Protein AF-0000000069446510 (afdb_homodimer)

Radius of gyration: 18.79 Å; Cα contacts (8 Å, |Δi|>4): 576; chains: 2; bounding box: 44×51×36 Å

Organism: Aspergillus niger (strain ATCC MYA-4892 / CBS 513.88 / FGSC A1513) (NCBI:txid425011)

Solvent-accessible surface area (backbone atoms only — not comparable to full-atom values): 13038 Å² total; per-residue (Å²): 113,53,71,59,35,61,66,56,51,50,49,52,55,51,48,42,52,54,23,56,49,66,65,35,53,72,62,36,54,68,43,42,30,72,74,15,34,41,28,36,52,29,58,81,51,43,69,31,64,21,52,66,46,42,47,51,54,52,49,52,54,50,71,44,40,69,43,52,41,73,47,74,76,45,78,33,49,10,43,90,73,27,26,36,36,37,35,27,42,38,41,31,31,33,68,87,63,53,73,45,81,42,42,34,35,40,38,36,36,34,45,69,74,60,23,35,38,36,38,41,38,38,58,50,41,38,44,67,79,121,116,54,71,58,35,62,66,56,49,49,50,52,53,51,47,42,52,53,23,56,49,65,64,35,53,71,63,37,55,68,42,41,31,74,74,16,36,44,28,34,52,29,59,82,51,44,69,32,65,22,52,65,47,42,48,52,54,52,49,52,53,50,71,44,39,69,45,54,41,74,46,74,75,43,77,31,50,9,42,91,73,26,27,38,36,37,35,27,41,37,40,33,31,33,70,87,63,53,75,46,80,43,41,34,35,39,38,38,37,34,46,66,74,62,24,35,38,35,37,39,36,39,58,51,36,41,40,68,79,120

Nearest PDB structures (foldseek):
  3er7-assembly1_A  TM=8.826E-01  e=9.415E-09  Exiguobacterium sibiricum 255-15
  3cnx-assembly1_A  TM=7.520E-01  e=4.051E-06  Streptomyces avermitilis
  3gwr-assembly1_A  TM=6.992E-01  e=9.055E-06  Thiobacillus denitrificans ATCC 25259
  2w2c-assembly1_B  TM=6.506E-01  e=1.076E-04  Homo sapiens
  7ury-assembly1_A  TM=6.334E-01  e=1.998E-04  Homo sapiens

pLDDT: mean 93.32, std 11.77, range [41.84, 98.88]

Structure (mmCIF, N/CA/C/O backbone):
data_AF-0000000069446510-model_v1
#
loop_
_entity.id
_entity.type
_entity.pdbx_description
1 polymer 'Contig An13c0060, genomic contig'
#
loop_
_atom_site.group_PDB
_atom_site.id
_atom_site.type_symbol
_atom_site.label_atom_id
_atom_site.label_alt_id
_atom_site.label_comp_id
_atom_site.label_asym_id
_atom_site.label_entity_id
_atom_site.label_seq_id
_atom_site.pdbx_PDB_ins_code
_atom_site.Cartn_x
_atom_site.Cartn_y
_atom_site.Cartn_z
_atom_site.occupancy
_atom_site.B_iso_or_equiv
_atom_site.auth_seq_id
_atom_site.auth_comp_id
_atom_site.auth_asym_id
_atom_site.auth_atom_id
_atom_site.pdbx_PDB_model_num
ATOM 1 N N . MET A 1 1 ? 22.703 18.438 0.058 1 45.62 1 MET A N 1
ATOM 2 C CA . MET A 1 1 ? 21.406 17.891 -0.354 1 45.62 1 MET A CA 1
ATOM 3 C C . MET A 1 1 ? 20.938 16.812 0.615 1 45.62 1 MET A C 1
ATOM 5 O O . MET A 1 1 ? 21.734 16.031 1.125 1 45.62 1 MET A O 1
ATOM 9 N N . ALA A 1 2 ? 19.938 17.188 1.342 1 56.03 2 ALA A N 1
ATOM 10 C CA . ALA A 1 2 ? 19.656 16.25 2.422 1 56.03 2 ALA A CA 1
ATOM 11 C C . ALA 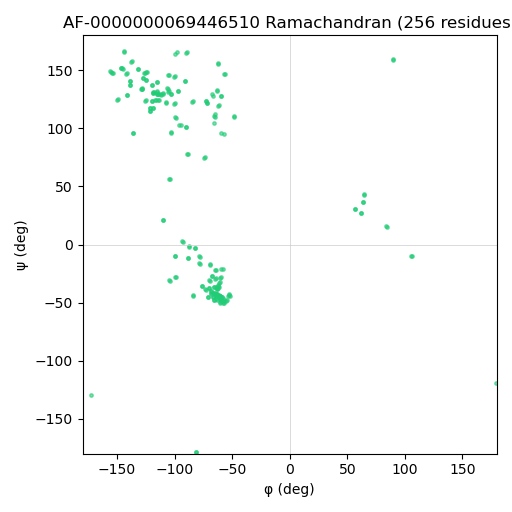A 1 2 ? 19.609 14.812 1.899 1 56.03 2 ALA A C 1
ATOM 13 O O . ALA A 1 2 ? 19.062 14.555 0.824 1 56.03 2 ALA A O 1
ATOM 14 N N . THR A 1 3 ? 20.516 14.055 2.225 1 77.5 3 THR A N 1
ATOM 15 C CA . THR A 1 3 ? 20.594 12.664 1.806 1 77.5 3 THR A CA 1
ATOM 16 C C . THR A 1 3 ? 19.438 11.859 2.396 1 77.5 3 THR A C 1
ATOM 18 O O . THR A 1 3 ? 19.203 11.906 3.605 1 77.5 3 THR A O 1
ATOM 21 N N . ASN A 1 4 ? 18.516 11.406 1.487 1 87.38 4 ASN A N 1
ATOM 22 C CA . ASN A 1 4 ? 17.453 10.5 1.921 1 87.38 4 ASN A CA 1
ATOM 23 C C . ASN A 1 4 ? 18.031 9.211 2.516 1 87.38 4 ASN A C 1
ATOM 25 O O . ASN A 1 4 ? 18.594 8.383 1.793 1 87.38 4 ASN A O 1
ATOM 29 N N . THR A 1 5 ? 18.109 9.258 3.83 1 93.5 5 THR A N 1
ATOM 30 C CA . THR A 1 5 ? 18.469 8.031 4.531 1 93.5 5 THR A CA 1
ATOM 31 C C . THR A 1 5 ? 17.234 7.344 5.09 1 93.5 5 THR A C 1
ATOM 33 O O . THR A 1 5 ? 16.156 7.934 5.117 1 93.5 5 THR A O 1
ATOM 36 N N . HIS A 1 6 ? 17.406 6.109 5.441 1 95.5 6 HIS A N 1
ATOM 37 C CA . HIS A 1 6 ? 16.312 5.383 6.07 1 95.5 6 HIS A CA 1
ATOM 38 C C . HIS A 1 6 ? 15.75 6.152 7.258 1 95.5 6 HIS A C 1
ATOM 40 O O . HIS A 1 6 ? 14.531 6.305 7.383 1 95.5 6 HIS A O 1
ATOM 46 N N . THR A 1 7 ? 16.656 6.691 8.094 1 95.25 7 THR A N 1
ATOM 47 C CA . THR A 1 7 ? 16.25 7.398 9.305 1 95.25 7 THR A CA 1
ATOM 48 C C . THR A 1 7 ? 15.508 8.688 8.945 1 95.25 7 THR A C 1
ATOM 50 O O . THR A 1 7 ? 14.438 8.961 9.484 1 95.25 7 THR A O 1
ATOM 53 N N . THR A 1 8 ? 16.047 9.438 7.984 1 96.75 8 THR A N 1
ATOM 54 C CA . THR A 1 8 ? 15.422 10.719 7.664 1 96.75 8 THR A CA 1
ATOM 55 C C . THR A 1 8 ? 14.078 10.508 6.973 1 96.75 8 THR A C 1
ATOM 57 O O . THR A 1 8 ? 13.133 11.266 7.191 1 96.75 8 THR A O 1
ATOM 60 N N . LEU A 1 9 ? 13.961 9.508 6.125 1 98.06 9 LEU A N 1
ATOM 61 C CA . LEU A 1 9 ? 12.688 9.195 5.477 1 98.06 9 LEU A CA 1
ATOM 62 C C . LEU A 1 9 ? 11.648 8.766 6.5 1 98.06 9 LEU A C 1
ATOM 64 O O . LEU A 1 9 ? 10.508 9.219 6.465 1 98.06 9 LEU A O 1
ATOM 68 N N . THR A 1 10 ? 12.055 7.926 7.445 1 97.94 10 THR A N 1
ATOM 69 C CA . THR A 1 10 ? 11.164 7.48 8.508 1 97.94 10 THR A CA 1
ATOM 70 C C . THR A 1 10 ? 10.68 8.664 9.344 1 97.94 10 THR A C 1
ATOM 72 O O . THR A 1 10 ? 9.492 8.781 9.641 1 97.94 10 THR A O 1
ATOM 75 N N . GLU A 1 11 ? 11.578 9.508 9.68 1 97.88 11 GLU A N 1
ATOM 76 C CA . GLU A 1 11 ? 11.234 10.672 10.484 1 97.88 11 GLU A CA 1
ATOM 77 C C . GLU A 1 11 ? 10.273 11.602 9.742 1 97.88 11 GLU A C 1
ATOM 79 O O . GLU A 1 11 ? 9.32 12.117 10.336 1 97.88 11 GLU A O 1
ATOM 84 N N . THR A 1 12 ? 10.539 11.836 8.492 1 98.44 12 THR A N 1
ATOM 85 C CA . THR A 1 12 ? 9.695 12.695 7.676 1 98.44 12 THR A CA 1
ATOM 86 C C . THR A 1 12 ? 8.266 12.156 7.629 1 98.44 12 THR A C 1
ATOM 88 O O . THR A 1 12 ? 7.309 12.898 7.879 1 98.44 12 THR A O 1
ATOM 91 N N . ILE A 1 13 ? 8.062 10.891 7.426 1 98.75 13 ILE A N 1
ATOM 92 C CA . ILE A 1 13 ? 6.734 10.305 7.262 1 98.75 13 ILE A CA 1
ATOM 93 C C . ILE A 1 13 ? 6.047 10.195 8.617 1 98.75 13 ILE A C 1
ATOM 95 O O . ILE A 1 13 ? 4.832 10.391 8.719 1 98.75 13 ILE A O 1
ATOM 99 N N . THR A 1 14 ? 6.855 9.906 9.664 1 98.62 14 THR A N 1
ATOM 100 C CA . THR A 1 14 ? 6.285 9.914 11.008 1 98.62 14 THR A CA 1
ATOM 101 C C . THR A 1 14 ? 5.758 11.305 11.352 1 98.62 14 THR A C 1
ATOM 103 O O . THR A 1 14 ? 4.641 11.445 11.859 1 98.62 14 THR A O 1
ATOM 106 N N . THR A 1 15 ? 6.551 12.32 11.055 1 98.75 15 THR A N 1
ATOM 107 C CA . THR A 1 15 ? 6.137 13.695 11.305 1 98.75 15 THR A CA 1
ATOM 108 C C . THR A 1 15 ? 4.898 14.055 10.492 1 98.75 15 THR A C 1
ATOM 110 O O . THR A 1 15 ? 4.02 14.773 10.961 1 98.75 15 THR A O 1
ATOM 113 N N . TYR A 1 16 ? 4.789 13.523 9.281 1 98.88 16 TYR A N 1
ATOM 114 C CA . TYR A 1 16 ? 3.625 13.742 8.43 1 98.88 16 TYR A CA 1
ATOM 115 C C . TYR A 1 16 ? 2.348 13.289 9.125 1 98.88 16 TYR A C 1
ATOM 117 O O . TYR A 1 16 ? 1.4 14.062 9.266 1 98.88 16 TYR A O 1
ATOM 125 N N . PHE A 1 17 ? 2.338 12.141 9.625 1 98.75 17 PHE A N 1
ATOM 126 C CA . PHE A 1 17 ? 1.144 11.602 10.266 1 98.75 17 PHE A CA 1
ATOM 127 C C . PHE A 1 17 ? 0.869 12.305 11.586 1 98.75 17 PHE A C 1
ATOM 129 O O . PHE A 1 17 ? -0.272 12.672 11.875 1 98.75 17 PHE A O 1
ATOM 136 N N . THR A 1 18 ? 1.916 12.5 12.422 1 98.56 18 THR A N 1
ATOM 137 C CA . THR A 1 18 ? 1.707 13.07 13.75 1 98.56 18 THR A CA 1
ATOM 138 C C . THR A 1 18 ? 1.232 14.516 13.656 1 98.56 18 THR A C 1
ATOM 140 O O . THR A 1 18 ? 0.444 14.977 14.484 1 98.56 18 THR A O 1
ATOM 143 N N . SER A 1 19 ? 1.747 15.25 12.688 1 98.69 19 SER A N 1
ATOM 144 C CA . SER A 1 19 ? 1.312 16.641 12.523 1 98.69 19 SER A CA 1
ATOM 145 C C . SER A 1 19 ? -0.141 16.703 12.062 1 98.69 19 SER A C 1
ATOM 147 O O . SER A 1 19 ? -0.901 17.562 12.523 1 98.69 19 SER A O 1
ATOM 149 N N . ILE A 1 20 ? -0.621 15.859 11.164 1 98.31 20 ILE A N 1
ATOM 150 C CA . ILE A 1 20 ? -2.018 15.805 10.75 1 98.31 20 ILE A CA 1
ATOM 151 C C . ILE A 1 20 ? -2.904 15.5 11.953 1 98.31 20 ILE A C 1
ATOM 153 O O . ILE A 1 20 ? -3.902 16.188 12.188 1 98.31 20 ILE A O 1
ATOM 157 N N . ASP A 1 21 ? -2.508 14.5 12.727 1 98.12 21 ASP A N 1
ATOM 158 C CA . ASP A 1 21 ? -3.283 14.078 13.883 1 98.12 21 ASP A CA 1
ATOM 159 C C . ASP A 1 21 ? -3.395 15.203 14.906 1 98.12 21 ASP A C 1
ATOM 161 O O . ASP A 1 21 ? -4.402 15.32 15.609 1 98.12 21 ASP A O 1
ATOM 165 N N . ALA A 1 22 ? -2.361 16.016 14.992 1 98 22 ALA A N 1
ATOM 166 C CA . ALA A 1 22 ? -2.322 17.125 15.938 1 98 22 ALA A CA 1
ATOM 167 C C . ALA A 1 22 ? -2.953 18.391 15.344 1 98 22 ALA A C 1
ATOM 169 O O . ALA A 1 22 ? -2.955 19.438 15.969 1 98 22 ALA A O 1
ATOM 170 N N . SER A 1 23 ? -3.393 18.328 14.156 1 97.38 23 SER A N 1
ATOM 171 C CA . SER A 1 23 ? -3.959 19.453 13.422 1 97.38 23 SER A CA 1
ATOM 172 C C . SER A 1 23 ? -2.936 20.562 13.242 1 97.38 23 SER A C 1
ATOM 174 O O . SER A 1 23 ? -3.289 21.75 13.25 1 97.38 23 SER A O 1
ATOM 176 N N . ASP A 1 24 ? -1.693 20.156 13.227 1 98.31 24 ASP A N 1
ATOM 177 C CA . ASP A 1 24 ? -0.596 21.078 12.945 1 98.31 24 ASP A CA 1
ATOM 178 C C . ASP A 1 24 ? -0.312 21.156 11.445 1 98.31 24 ASP A C 1
ATOM 180 O O . ASP A 1 24 ? 0.729 20.688 10.984 1 98.31 24 ASP A O 1
ATOM 184 N N . LEU A 1 25 ? -1.114 21.875 10.727 1 98.38 25 LEU A N 1
ATOM 185 C CA . LEU A 1 25 ? -1.067 21.875 9.273 1 98.38 25 LEU A CA 1
ATOM 186 C C . LEU A 1 25 ? 0.157 22.641 8.773 1 98.38 25 LEU A C 1
ATOM 188 O O . LEU A 1 25 ? 0.753 22.266 7.758 1 98.38 25 LEU A O 1
ATOM 192 N N . PRO A 1 26 ? 0.538 23.734 9.398 1 98.5 26 PRO A N 1
ATOM 193 C CA . PRO A 1 26 ? 1.769 24.375 8.93 1 98.5 26 PRO A CA 1
ATOM 194 C C . PRO A 1 26 ? 2.949 23.422 8.867 1 98.5 26 PRO A C 1
ATOM 196 O O . PRO A 1 26 ? 3.688 23.406 7.883 1 98.5 26 PRO A O 1
ATOM 199 N N . THR A 1 27 ? 3.107 22.594 9.867 1 98.69 27 THR A N 1
ATOM 200 C CA . THR A 1 27 ? 4.176 21.594 9.859 1 98.69 27 THR A CA 1
ATOM 201 C C . THR A 1 27 ? 3.969 20.594 8.727 1 98.69 27 THR A C 1
ATOM 203 O O . THR A 1 27 ? 4.906 20.281 7.988 1 98.69 27 THR A O 1
ATOM 206 N N . THR A 1 28 ? 2.727 20.078 8.594 1 98.81 28 THR A N 1
ATOM 207 C CA . THR A 1 28 ? 2.438 19.125 7.543 1 98.81 28 THR A CA 1
ATOM 208 C C . THR A 1 28 ? 2.809 19.688 6.176 1 98.81 28 THR A C 1
ATOM 210 O O . THR A 1 28 ? 3.518 19.031 5.402 1 98.81 28 THR A O 1
ATOM 213 N N . ILE A 1 29 ? 2.387 20.891 5.918 1 98.75 29 ILE A N 1
ATOM 214 C CA . ILE A 1 29 ? 2.553 21.5 4.602 1 98.75 29 ILE A CA 1
ATOM 215 C C . ILE A 1 29 ? 4.027 21.797 4.359 1 98.75 29 ILE A C 1
ATOM 217 O O . ILE A 1 29 ? 4.512 21.703 3.227 1 98.75 29 ILE A O 1
ATOM 221 N N . SER A 1 30 ? 4.766 22.094 5.359 1 98.5 30 SER A N 1
ATOM 222 C CA . SER A 1 30 ? 6.191 22.375 5.227 1 98.5 30 SER A CA 1
ATOM 223 C C . SER A 1 30 ? 6.965 21.156 4.75 1 98.5 30 SER A C 1
ATOM 225 O O . SER A 1 30 ? 8.078 21.281 4.242 1 98.5 30 SER A O 1
ATOM 227 N N . LEU A 1 31 ? 6.453 19.969 4.918 1 98.75 31 LEU A N 1
ATOM 228 C CA . LEU A 1 31 ? 7.105 18.734 4.488 1 98.75 31 LEU A CA 1
ATOM 229 C C . LEU A 1 31 ? 6.938 18.516 2.986 1 98.75 31 LEU A C 1
ATOM 231 O O . LEU A 1 31 ? 7.621 17.688 2.391 1 98.75 31 LEU A O 1
ATOM 235 N N . LEU A 1 32 ? 5.992 19.25 2.354 1 98.81 32 LEU A N 1
ATOM 236 C CA . LEU A 1 32 ? 5.613 19 0.966 1 98.81 32 LEU A CA 1
ATOM 237 C C . LEU A 1 32 ? 6.453 19.844 0.013 1 98.81 32 LEU A C 1
ATOM 239 O O . LEU A 1 32 ? 6.746 21 0.303 1 98.81 32 LEU A O 1
ATOM 243 N N . ALA A 1 33 ? 6.836 19.266 -1.099 1 98.5 33 ALA A N 1
ATOM 244 C CA . ALA A 1 33 ? 7.363 20.062 -2.207 1 98.5 33 ALA A CA 1
ATOM 245 C C . ALA A 1 33 ? 6.312 21.031 -2.74 1 98.5 33 ALA A C 1
ATOM 247 O O . ALA A 1 33 ? 5.113 20.781 -2.623 1 98.5 33 ALA A O 1
ATOM 248 N N . PRO A 1 34 ? 6.73 22.094 -3.367 1 97.31 34 PRO A N 1
ATOM 249 C CA . PRO A 1 34 ? 5.777 23.094 -3.859 1 97.31 34 PRO A CA 1
ATOM 250 C C . PRO A 1 34 ? 4.789 22.516 -4.871 1 97.31 34 PRO A C 1
ATOM 252 O O . PRO A 1 34 ? 3.639 22.953 -4.934 1 97.31 34 PRO A O 1
ATOM 255 N N . THR A 1 35 ? 5.191 21.5 -5.594 1 97.25 35 THR A N 1
ATOM 256 C CA . THR A 1 35 ? 4.355 20.938 -6.645 1 97.25 35 THR A CA 1
ATOM 257 C C . THR A 1 35 ? 3.838 19.547 -6.25 1 97.25 35 THR A C 1
ATOM 259 O O . THR A 1 35 ? 3.518 18.734 -7.113 1 97.25 35 THR A O 1
ATOM 262 N N . ALA A 1 36 ? 3.842 19.297 -4.973 1 98.75 36 ALA A N 1
ATOM 263 C CA . ALA A 1 36 ? 3.438 17.984 -4.48 1 98.75 36 ALA A CA 1
ATOM 264 C C . ALA A 1 36 ? 2.031 17.625 -4.957 1 98.75 36 ALA A C 1
ATOM 266 O O . ALA A 1 36 ? 1.193 18.516 -5.152 1 98.75 36 ALA A O 1
ATOM 267 N N . THR A 1 37 ? 1.79 16.359 -5.199 1 98.81 37 THR A N 1
ATOM 268 C CA . T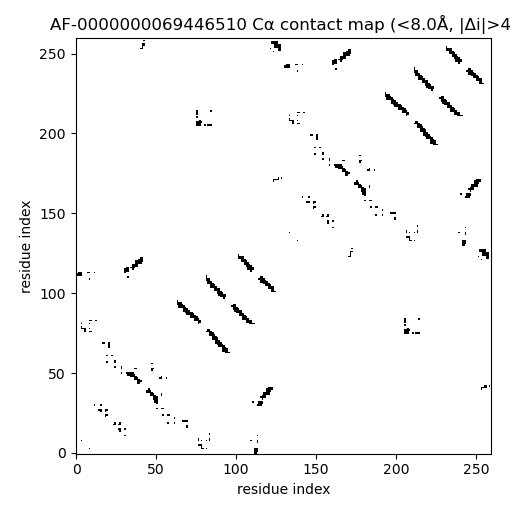HR A 1 37 ? 0.463 15.836 -5.512 1 98.81 37 THR A CA 1
ATOM 269 C C . THR A 1 37 ? -0.015 14.883 -4.418 1 98.81 37 THR A C 1
ATOM 271 O O . THR A 1 37 ? 0.779 14.117 -3.859 1 98.81 37 THR A O 1
ATOM 274 N N . PHE A 1 38 ? -1.277 14.977 -4.09 1 98.56 38 PHE A N 1
ATOM 275 C CA . PHE A 1 38 ? -1.998 14.117 -3.158 1 98.56 38 PHE A CA 1
ATOM 276 C C . PHE A 1 38 ? -3.182 13.453 -3.846 1 98.56 38 PHE A C 1
ATOM 278 O O . PHE A 1 38 ? -4.129 14.125 -4.258 1 98.56 38 PHE A O 1
ATOM 285 N N . THR A 1 39 ? -3.111 12.133 -3.959 1 96.19 39 THR A N 1
ATOM 286 C CA . THR A 1 39 ? -4.137 11.383 -4.68 1 96.19 39 THR A CA 1
ATOM 287 C C . THR A 1 39 ? -4.824 10.383 -3.762 1 96.19 39 THR A C 1
ATOM 289 O O . THR A 1 39 ? -4.156 9.594 -3.084 1 96.19 39 THR A O 1
ATOM 292 N N . ILE A 1 40 ? -6.117 10.469 -3.643 1 93.31 40 ILE A N 1
ATOM 293 C CA . ILE A 1 40 ? -6.906 9.414 -3.02 1 93.31 40 ILE A CA 1
ATOM 294 C C . ILE A 1 40 ? -7.34 8.406 -4.078 1 93.31 40 ILE A C 1
ATOM 296 O O . ILE A 1 40 ? -8.328 8.617 -4.781 1 93.31 40 ILE A O 1
ATOM 300 N N . VAL A 1 41 ? -6.684 7.32 -4.141 1 89.44 41 VAL A N 1
ATOM 301 C CA . VAL A 1 41 ? -6.824 6.352 -5.219 1 89.44 41 VAL A CA 1
ATOM 302 C C . VAL A 1 41 ? -8.203 5.699 -5.148 1 89.44 41 VAL A C 1
ATOM 304 O O . VAL A 1 41 ? -8.891 5.582 -6.168 1 89.44 41 VAL A O 1
ATOM 307 N N . THR A 1 42 ? -8.656 5.363 -3.965 1 85.31 42 THR A N 1
ATOM 308 C CA . THR A 1 42 ? -9.898 4.621 -3.77 1 85.31 42 THR A CA 1
ATOM 309 C C . THR A 1 42 ? -11.109 5.543 -3.906 1 85.31 42 THR A C 1
ATOM 311 O O . THR A 1 42 ? -12.25 5.082 -3.934 1 85.31 42 THR A O 1
ATOM 314 N N . ALA A 1 43 ? -10.922 6.805 -3.965 1 84.38 43 ALA A N 1
ATOM 315 C CA . ALA A 1 43 ? -11.977 7.766 -4.266 1 84.38 43 ALA A CA 1
ATOM 316 C C . ALA A 1 43 ? -11.852 8.289 -5.691 1 84.38 43 ALA A C 1
ATOM 318 O O . ALA A 1 43 ? -11.781 9.5 -5.914 1 84.38 43 ALA A O 1
ATOM 319 N N . ALA A 1 44 ? -11.859 7.344 -6.609 1 83.06 44 ALA A N 1
ATOM 320 C CA . ALA A 1 44 ? -11.844 7.621 -8.039 1 83.06 44 ALA A CA 1
ATOM 321 C C . ALA A 1 44 ? -10.633 8.469 -8.422 1 83.06 44 ALA A C 1
ATOM 323 O O . ALA A 1 44 ? -10.734 9.367 -9.266 1 83.06 44 ALA A O 1
ATOM 324 N N . ASN A 1 45 ? -9.578 8.336 -7.746 1 89.5 45 ASN A N 1
ATOM 325 C CA . ASN A 1 45 ? -8.32 9.016 -8.055 1 89.5 45 ASN A CA 1
ATOM 326 C C . ASN A 1 45 ? -8.461 10.531 -7.941 1 89.5 45 ASN A C 1
ATOM 328 O O . ASN A 1 45 ? -7.898 11.273 -8.75 1 89.5 45 ASN A O 1
ATOM 332 N N . THR A 1 46 ? -9.203 10.938 -7.016 1 93.25 46 THR A N 1
ATOM 333 C CA . THR A 1 46 ? -9.258 12.367 -6.746 1 93.25 46 THR A CA 1
ATOM 334 C C . THR A 1 46 ? -7.879 12.906 -6.375 1 93.25 46 THR A C 1
ATOM 336 O O . THR A 1 46 ? -7.215 12.359 -5.492 1 93.25 46 THR A O 1
ATOM 339 N N . THR A 1 47 ? -7.465 13.984 -7.082 1 97.44 47 THR A N 1
ATOM 340 C CA . THR A 1 47 ? -6.094 14.461 -6.918 1 97.44 47 THR A CA 1
ATOM 341 C C . THR A 1 47 ? -6.078 15.961 -6.617 1 97.44 47 THR A C 1
ATOM 343 O O . THR A 1 47 ? -6.816 16.734 -7.23 1 97.44 47 THR A O 1
ATOM 346 N N . PHE A 1 48 ? -5.277 16.297 -5.621 1 98.44 48 PHE A N 1
ATOM 347 C CA . PHE A 1 48 ? -4.973 17.672 -5.258 1 98.44 48 PHE A CA 1
ATOM 348 C C . PHE A 1 48 ? -3.529 18.016 -5.605 1 98.44 48 PHE A C 1
ATOM 350 O O . PHE A 1 48 ? -2.605 17.297 -5.238 1 98.44 48 PHE A O 1
ATOM 357 N N . THR A 1 49 ? -3.352 19.141 -6.305 1 98.56 49 THR A N 1
ATOM 358 C CA . THR A 1 49 ? -2.016 19.5 -6.77 1 98.56 49 THR A CA 1
ATOM 359 C C . THR A 1 49 ? -1.565 20.828 -6.164 1 98.56 49 THR A C 1
ATOM 361 O O . THR A 1 49 ? -2.275 21.828 -6.254 1 98.56 49 THR A O 1
ATOM 364 N N . GLY A 1 50 ? -0.383 20.75 -5.641 1 98.56 50 GLY A N 1
ATOM 365 C CA . GLY A 1 50 ? 0.197 21.938 -5.035 1 98.56 50 GLY A CA 1
ATOM 366 C C . GLY A 1 50 ? -0.136 22.078 -3.562 1 98.56 50 GLY A C 1
ATOM 367 O O . GLY A 1 50 ? -1.138 21.531 -3.092 1 98.56 50 GLY A O 1
ATOM 368 N N . ARG A 1 51 ? 0.703 22.875 -2.854 1 98.62 51 ARG A N 1
ATOM 369 C CA . ARG A 1 51 ? 0.582 23.016 -1.407 1 98.62 51 ARG A CA 1
ATOM 370 C C . ARG A 1 51 ? -0.757 23.641 -1.032 1 98.62 51 ARG A C 1
ATOM 372 O O . ARG A 1 51 ? -1.39 23.234 -0.058 1 98.62 51 ARG A O 1
ATOM 379 N N . ASP A 1 52 ? -1.232 24.578 -1.781 1 98.44 52 ASP A N 1
ATOM 380 C CA . ASP A 1 52 ? -2.471 25.266 -1.438 1 98.44 52 ASP A CA 1
ATOM 381 C C . ASP A 1 52 ? -3.666 24.328 -1.499 1 98.44 52 ASP A C 1
ATOM 383 O O . ASP A 1 52 ? -4.488 24.297 -0.581 1 98.44 52 ASP A O 1
ATOM 387 N N . ALA A 1 53 ? -3.744 23.578 -2.586 1 98.62 53 ALA A N 1
ATOM 388 C CA . ALA A 1 53 ? -4.855 22.641 -2.746 1 98.62 53 ALA A CA 1
ATOM 389 C C . ALA A 1 53 ? -4.816 21.562 -1.672 1 98.62 53 ALA A C 1
ATOM 391 O O . ALA A 1 53 ? -5.852 21.203 -1.105 1 98.62 53 ALA A O 1
ATOM 392 N N . ILE A 1 54 ? -3.646 21.062 -1.413 1 98.75 54 ILE A N 1
ATOM 393 C CA . ILE A 1 54 ? -3.496 20.031 -0.403 1 98.75 54 ILE A CA 1
ATOM 394 C C . ILE A 1 54 ? -3.828 20.594 0.976 1 98.75 54 ILE A C 1
ATOM 396 O O . ILE A 1 54 ? -4.516 19.953 1.77 1 98.75 54 ILE A O 1
ATOM 400 N N . HIS A 1 55 ? -3.363 21.797 1.231 1 98.56 55 HIS A N 1
ATOM 401 C CA . HIS A 1 55 ? -3.695 22.453 2.488 1 98.56 55 HIS A CA 1
ATOM 402 C C . HIS A 1 55 ? -5.207 22.578 2.666 1 98.56 55 HIS A C 1
ATOM 404 O O . HIS A 1 55 ? -5.738 22.25 3.732 1 98.56 55 HIS A O 1
ATOM 410 N N . SER A 1 56 ? -5.883 23.016 1.659 1 98.56 56 SER A N 1
ATOM 411 C CA . SER A 1 56 ? -7.328 23.203 1.748 1 98.56 56 SER A CA 1
ATOM 412 C C . SER A 1 56 ? -8.039 21.875 2.055 1 98.56 56 SER A C 1
ATOM 414 O O . SER A 1 56 ? -8.922 21.828 2.906 1 98.56 56 SER A O 1
ATOM 416 N N . MET A 1 57 ? -7.68 20.906 1.366 1 98.06 57 MET A N 1
ATOM 417 C CA . MET A 1 57 ? -8.281 19.594 1.584 1 98.06 57 MET A CA 1
ATOM 418 C C . MET A 1 57 ? -8.023 19.109 3.008 1 98.06 57 MET A C 1
ATOM 420 O O . MET A 1 57 ? -8.945 18.672 3.693 1 98.06 57 MET A O 1
ATOM 424 N N . LEU A 1 58 ? -6.777 19.156 3.459 1 98.19 58 LEU A N 1
ATOM 425 C CA . LEU A 1 58 ? -6.434 18.703 4.801 1 98.19 58 LEU A CA 1
ATOM 426 C C . LEU A 1 58 ? -7.121 19.562 5.859 1 98.19 58 LEU A C 1
ATOM 428 O O . LEU A 1 58 ? -7.512 19.062 6.914 1 98.19 58 LEU A O 1
ATOM 432 N N . ALA A 1 59 ? -7.223 20.875 5.602 1 98.12 59 ALA A N 1
ATOM 433 C CA . ALA A 1 59 ? -7.922 21.766 6.512 1 98.12 59 ALA A CA 1
ATOM 434 C C . ALA A 1 59 ? -9.383 21.359 6.668 1 98.12 59 ALA A C 1
ATOM 436 O O . ALA A 1 59 ? -9.922 21.375 7.777 1 98.12 59 ALA A O 1
ATOM 437 N N . ASP A 1 60 ? -10.008 21.047 5.562 1 97.12 60 ASP A N 1
ATOM 438 C CA . ASP A 1 60 ? -11.383 20.562 5.613 1 97.12 60 ASP A CA 1
ATOM 439 C C . ASP A 1 60 ? -11.484 19.266 6.43 1 97.12 60 ASP A C 1
ATOM 441 O O . ASP A 1 60 ? -12.406 19.109 7.23 1 97.12 60 ASP A O 1
ATOM 445 N N . PHE A 1 61 ? -10.578 18.375 6.211 1 96.12 61 PHE A N 1
ATOM 446 C CA . PHE A 1 61 ? -10.523 17.109 6.93 1 96.12 61 PHE A CA 1
ATOM 447 C C . PHE A 1 61 ? -10.406 17.344 8.43 1 96.12 61 PHE A C 1
ATOM 449 O O . PHE A 1 61 ? -11.164 16.766 9.219 1 96.12 61 PHE A O 1
ATOM 456 N N . VAL A 1 62 ? -9.5 18.203 8.82 1 96.44 62 VAL A N 1
ATOM 457 C CA . VAL A 1 62 ? -9.273 18.547 10.219 1 96.44 62 VAL A CA 1
ATOM 458 C C . VAL A 1 62 ? -10.508 19.234 10.789 1 96.44 62 VAL A C 1
ATOM 460 O O . VAL A 1 62 ? -10.945 18.922 11.898 1 96.44 62 VAL A O 1
ATOM 463 N N . ALA A 1 63 ? -11.078 20.109 10.047 1 96.56 63 ALA A N 1
ATOM 464 C CA . ALA A 1 63 ? -12.227 20.875 10.5 1 96.56 63 ALA A CA 1
ATOM 465 C C . ALA A 1 63 ? -13.43 19.984 10.766 1 96.56 63 ALA A C 1
ATOM 467 O O . ALA A 1 63 ? -14.242 20.266 11.648 1 96.56 63 ALA A O 1
ATOM 468 N N . ARG A 1 64 ? -13.5 18.922 10.078 1 96.56 64 ARG A N 1
ATOM 469 C CA . ARG A 1 64 ? -14.625 18.016 10.219 1 96.56 64 ARG A CA 1
ATOM 470 C C . ARG A 1 64 ? -14.367 16.984 11.312 1 96.56 64 ARG A C 1
ATOM 472 O O . ARG A 1 64 ? -15.273 16.266 11.727 1 96.56 64 ARG A O 1
ATOM 479 N N . SER A 1 65 ? -13.164 16.938 11.727 1 96.88 65 SER A N 1
ATOM 480 C CA . SER A 1 65 ? -12.758 15.867 12.641 1 96.88 65 SER A CA 1
ATOM 481 C C . SER A 1 65 ? -12.789 16.344 14.086 1 96.88 65 SER A C 1
ATOM 483 O O . SER A 1 65 ? -12.344 17.453 14.391 1 96.88 65 SER A O 1
ATOM 485 N N . ASN A 1 66 ? -13.383 15.578 14.945 1 97.19 66 ASN A N 1
ATOM 486 C CA . ASN A 1 66 ? -13.305 15.797 16.391 1 97.19 66 ASN A CA 1
ATOM 487 C C . ASN A 1 66 ? -12.039 15.18 16.984 1 97.19 66 ASN A C 1
ATOM 489 O O . ASN A 1 66 ? -11.375 15.797 17.812 1 97.19 66 ASN A O 1
ATOM 493 N N . SER A 1 67 ? -11.75 13.992 16.578 1 97.31 67 SER A N 1
ATOM 494 C CA . SER A 1 67 ? -10.523 13.305 16.953 1 97.31 67 SER A CA 1
ATOM 495 C C . SER A 1 67 ? -10.023 12.414 15.828 1 97.31 67 SER A C 1
ATOM 497 O O . SER A 1 67 ? -10.812 11.945 15 1 97.31 67 SER A O 1
ATOM 499 N N . MET A 1 68 ? -8.742 12.211 15.789 1 97.38 68 MET A N 1
ATOM 500 C CA . MET A 1 68 ? -8.141 11.328 14.789 1 97.38 68 MET A CA 1
ATOM 501 C C . MET A 1 68 ? -6.801 10.789 15.281 1 97.38 68 MET A C 1
ATOM 503 O O . MET A 1 68 ? -6.102 11.453 16.047 1 97.38 68 MET A O 1
ATOM 507 N N . GLU A 1 69 ? -6.539 9.602 14.82 1 97.81 69 GLU A N 1
ATOM 508 C CA . GLU A 1 69 ? -5.262 8.945 15.078 1 97.81 69 GLU A CA 1
ATOM 509 C C . GLU A 1 69 ? -4.887 8.008 13.93 1 97.81 69 GLU A C 1
ATOM 511 O O . GLU A 1 69 ? -5.695 7.18 13.508 1 97.81 69 GLU A O 1
ATOM 516 N N . HIS A 1 70 ? -3.768 8.219 13.406 1 97.88 70 HIS A N 1
ATOM 517 C CA . HIS A 1 70 ? -3.146 7.266 12.492 1 97.88 70 HIS A CA 1
ATOM 518 C C . HIS A 1 70 ? -2.107 6.41 13.211 1 97.88 70 HIS A C 1
ATOM 520 O O . HIS A 1 70 ? -1.037 6.902 13.578 1 97.88 70 HIS A O 1
ATOM 526 N N . ARG A 1 71 ? -2.391 5.215 13.406 1 97.62 71 ARG A N 1
ATOM 527 C CA . ARG A 1 71 ? -1.442 4.262 13.977 1 97.62 71 ARG A CA 1
ATOM 528 C C . ARG A 1 71 ? -0.706 3.498 12.883 1 97.62 71 ARG A C 1
ATOM 530 O O . ARG A 1 71 ? -1.258 2.568 12.289 1 97.62 71 ARG A O 1
ATOM 537 N N . VAL A 1 72 ? 0.52 3.881 12.633 1 98 72 VAL A N 1
ATOM 538 C CA . VAL A 1 72 ? 1.303 3.23 11.586 1 98 72 VAL A CA 1
ATOM 539 C C . VAL A 1 72 ? 1.712 1.832 12.039 1 98 72 VAL A C 1
ATOM 541 O O . VAL A 1 72 ? 2.379 1.677 13.07 1 98 72 VAL A O 1
ATOM 544 N N . LEU A 1 73 ? 1.335 0.877 11.305 1 96.31 73 LEU A N 1
ATOM 545 C CA . LEU A 1 73 ? 1.536 -0.523 11.664 1 96.31 73 LEU A CA 1
ATOM 546 C C . LEU A 1 73 ? 2.752 -1.099 10.945 1 96.31 73 LEU A C 1
ATOM 548 O O . LEU A 1 73 ? 3.346 -2.076 11.414 1 96.31 73 LEU A O 1
ATOM 552 N N . SER A 1 74 ? 3.043 -0.592 9.852 1 96.81 74 SER A N 1
ATOM 553 C CA . SER A 1 74 ? 4.172 -1.036 9.039 1 96.81 74 SER A CA 1
ATOM 554 C C . SER A 1 74 ? 4.684 0.085 8.148 1 96.81 74 SER A C 1
ATOM 556 O O . SER A 1 74 ? 3.916 0.95 7.723 1 96.81 74 SER A O 1
ATOM 558 N N . MET A 1 75 ? 5.973 0.045 7.922 1 98.5 75 MET A N 1
ATOM 559 C CA . MET A 1 75 ? 6.617 1.016 7.043 1 98.5 75 MET A CA 1
ATOM 560 C C . MET A 1 75 ? 7.699 0.351 6.195 1 98.5 75 MET A C 1
ATOM 562 O O . MET A 1 75 ? 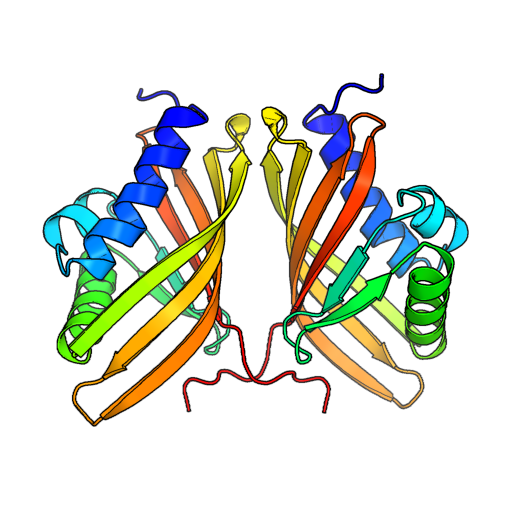8.523 -0.4 6.715 1 98.5 75 MET A O 1
ATOM 566 N N . VAL A 1 76 ? 7.621 0.568 4.895 1 98.75 76 VAL A N 1
ATOM 567 C CA . VAL A 1 76 ? 8.625 0.142 3.922 1 98.75 76 VAL A CA 1
ATOM 568 C C . VAL A 1 76 ? 9.398 1.355 3.416 1 98.75 76 VAL A C 1
ATOM 570 O O . VAL A 1 76 ? 8.812 2.287 2.859 1 98.75 76 VAL A O 1
ATOM 573 N N . VAL A 1 77 ? 10.727 1.322 3.598 1 98.62 77 VAL A N 1
ATOM 574 C CA . VAL A 1 77 ? 11.531 2.502 3.287 1 98.62 77 VAL A CA 1
ATOM 575 C C . VAL A 1 77 ? 12.57 2.152 2.232 1 98.62 77 VAL A C 1
ATOM 577 O O . VAL A 1 77 ? 13.453 1.321 2.471 1 98.62 77 VAL A O 1
ATOM 580 N N . ASP A 1 78 ? 12.492 2.787 1.079 1 98.12 78 ASP A N 1
ATOM 581 C CA . ASP A 1 78 ? 13.438 2.641 -0.026 1 98.12 78 ASP A CA 1
ATOM 582 C C . ASP A 1 78 ? 14.391 3.834 -0.098 1 98.12 78 ASP A C 1
ATOM 584 O O . ASP A 1 78 ? 14.078 4.844 -0.729 1 98.12 78 ASP A O 1
ATOM 588 N N . GLU A 1 79 ? 15.523 3.703 0.463 1 95.5 79 GLU A N 1
ATOM 589 C CA . GLU A 1 79 ? 16.484 4.797 0.504 1 95.5 79 GLU A CA 1
ATOM 590 C C . GLU A 1 79 ? 16.938 5.191 -0.9 1 95.5 79 GLU A C 1
ATOM 592 O O . GLU A 1 79 ? 17.062 6.379 -1.207 1 95.5 79 GLU A O 1
ATOM 597 N N . LYS A 1 80 ? 17.172 4.168 -1.632 1 93.5 80 LYS A N 1
ATOM 598 C CA . LYS A 1 80 ? 17.734 4.395 -2.961 1 93.5 80 LYS A CA 1
ATOM 599 C C . LYS A 1 80 ? 16.781 5.211 -3.83 1 93.5 80 LYS A C 1
ATOM 601 O O . LYS A 1 80 ? 17.219 6.109 -4.555 1 93.5 80 LYS A O 1
ATOM 606 N N . ALA A 1 81 ? 15.539 4.957 -3.678 1 95.88 81 ALA A N 1
ATOM 607 C CA . ALA A 1 81 ? 14.57 5.582 -4.57 1 95.88 81 ALA A CA 1
ATOM 608 C C . ALA A 1 81 ? 13.914 6.789 -3.912 1 95.88 81 ALA A C 1
ATOM 610 O O . ALA A 1 81 ? 13.203 7.555 -4.566 1 95.88 81 ALA A O 1
ATOM 611 N N . GLY A 1 82 ? 14.117 6.996 -2.65 1 97.19 82 GLY A N 1
ATOM 612 C CA . GLY A 1 82 ? 13.398 8.031 -1.924 1 97.19 82 GLY A CA 1
ATOM 613 C C . GLY A 1 82 ? 11.898 7.785 -1.852 1 97.19 82 GLY A C 1
ATOM 614 O O . GLY A 1 82 ? 11.102 8.68 -2.143 1 97.19 82 GLY A O 1
ATOM 615 N N . LYS A 1 83 ? 11.562 6.586 -1.594 1 98.56 83 LYS A N 1
ATOM 616 C CA . LYS A 1 83 ? 10.156 6.191 -1.523 1 98.56 83 LYS A CA 1
ATOM 617 C C . LYS A 1 83 ? 9.836 5.531 -0.187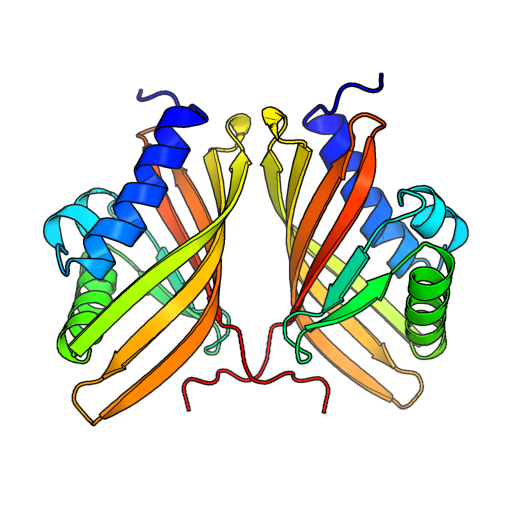 1 98.56 83 LYS A C 1
ATOM 619 O O . LYS A 1 83 ? 10.703 4.891 0.417 1 98.56 83 LYS A O 1
ATOM 624 N N . VAL A 1 84 ? 8.625 5.688 0.295 1 98.88 84 VAL A N 1
ATOM 625 C CA . VAL A 1 84 ? 8.133 5.055 1.517 1 98.88 84 VAL A CA 1
ATOM 626 C C . VAL A 1 84 ? 6.703 4.555 1.302 1 98.88 84 VAL A C 1
ATOM 628 O O . VAL A 1 84 ? 5.914 5.191 0.604 1 98.88 84 VAL A O 1
ATOM 631 N N . ALA A 1 85 ? 6.363 3.473 1.787 1 98.88 85 ALA A N 1
ATOM 632 C CA . ALA A 1 85 ? 4.996 2.965 1.867 1 98.88 85 ALA A CA 1
ATOM 633 C C . ALA A 1 85 ? 4.629 2.609 3.305 1 98.88 85 ALA A C 1
ATOM 635 O O . ALA A 1 85 ? 5.445 2.057 4.043 1 98.88 85 ALA A O 1
ATOM 636 N N . THR A 1 86 ? 3.381 2.896 3.691 1 98.69 86 THR A N 1
ATOM 637 C CA . THR A 1 86 ? 2.945 2.619 5.055 1 98.69 86 THR A CA 1
ATOM 638 C C . THR A 1 86 ? 1.601 1.899 5.059 1 98.69 86 THR A C 1
ATOM 640 O O . THR A 1 86 ? 0.823 2.021 4.109 1 98.69 86 THR A O 1
ATOM 643 N N . GLN A 1 87 ? 1.358 1.127 6.031 1 96.94 87 GLN A N 1
ATOM 644 C CA . GLN A 1 87 ? 0.052 0.636 6.453 1 96.94 87 GLN A CA 1
ATOM 645 C C . GLN A 1 87 ? -0.32 1.181 7.832 1 96.94 87 GLN A C 1
ATOM 647 O O . GLN A 1 87 ? 0.499 1.165 8.75 1 96.94 87 GLN A O 1
ATOM 652 N N . GLN A 1 88 ? -1.501 1.726 7.906 1 96.75 88 GLN A N 1
ATOM 653 C CA . GLN A 1 88 ? -1.889 2.279 9.203 1 96.75 88 GLN A CA 1
ATOM 654 C C . GLN A 1 88 ? -3.365 2.021 9.492 1 96.75 88 GLN A C 1
ATOM 656 O O . GLN A 1 88 ? -4.156 1.806 8.57 1 96.75 88 GLN A O 1
ATOM 661 N N . ARG A 1 89 ? -3.68 1.854 10.75 1 93.69 89 ARG A N 1
ATOM 662 C CA . ARG A 1 89 ? -5.051 1.952 11.242 1 93.69 89 ARG A CA 1
ATOM 663 C C . ARG A 1 89 ? -5.43 3.4 11.531 1 93.69 89 ARG A C 1
ATOM 665 O O . ARG A 1 89 ? -4.688 4.117 12.203 1 93.69 89 ARG A O 1
ATOM 672 N N . TYR A 1 90 ? -6.477 3.887 10.906 1 95.19 90 TYR A N 1
ATOM 673 C CA . TYR A 1 90 ? -7.031 5.211 11.164 1 95.19 90 TYR A CA 1
ATOM 674 C C . TYR A 1 90 ? -8.242 5.125 12.086 1 95.19 90 TYR A C 1
ATOM 676 O O . TYR A 1 90 ? -9.195 4.398 11.797 1 95.19 90 TYR A O 1
ATOM 684 N N . ILE A 1 91 ? -8.172 5.789 13.195 1 95.44 91 ILE A N 1
ATOM 685 C CA . ILE A 1 91 ? -9.289 5.902 14.125 1 95.44 91 ILE A CA 1
ATOM 686 C C . ILE A 1 91 ? -9.68 7.371 14.281 1 95.44 91 ILE A C 1
ATOM 688 O O . ILE A 1 91 ? -8.852 8.203 14.672 1 95.44 91 ILE A O 1
ATOM 692 N N . GLY A 1 92 ? -10.883 7.676 13.898 1 95.81 92 GLY A N 1
ATOM 693 C CA . GLY A 1 92 ? -11.328 9.055 13.969 1 95.81 92 GLY A CA 1
ATOM 694 C C . GLY A 1 92 ? -12.797 9.195 14.305 1 95.81 92 GLY A C 1
ATOM 695 O O . GLY A 1 92 ? -13.586 8.273 14.07 1 95.81 92 GLY A O 1
ATOM 696 N N . LYS A 1 93 ? -13.148 10.297 14.922 1 96.5 93 LYS A N 1
ATOM 697 C CA . LYS A 1 93 ? -14.523 10.734 15.141 1 96.5 93 LYS A CA 1
ATOM 698 C C . LYS A 1 93 ? -14.789 12.07 14.461 1 96.5 93 LYS A C 1
ATOM 700 O O . LYS A 1 93 ? -14.008 13.016 14.602 1 96.5 93 LYS A O 1
ATOM 705 N N . LEU A 1 94 ? -15.883 12.094 13.742 1 96.19 94 LEU A N 1
ATOM 706 C CA . LEU A 1 94 ? -16.266 13.336 13.094 1 96.19 94 LEU A CA 1
ATOM 707 C C . LEU A 1 94 ? -17.156 14.18 14 1 96.19 94 LEU A C 1
ATOM 709 O O . LEU A 1 94 ? -17.703 13.672 14.977 1 96.19 94 LEU A O 1
ATOM 713 N N . LYS A 1 95 ? -17.25 15.406 13.586 1 96.62 95 LYS A N 1
ATOM 714 C CA . LYS A 1 95 ? -18.047 16.344 14.375 1 96.62 95 LYS A CA 1
ATOM 715 C C . LYS A 1 95 ? -19.531 15.977 14.336 1 96.62 95 LYS A C 1
ATOM 717 O O . LYS A 1 95 ? -20.266 16.266 15.281 1 96.62 95 LYS A O 1
ATOM 722 N N . ASP A 1 96 ? -19.906 15.352 13.32 1 94.44 96 ASP A N 1
ATOM 723 C CA . ASP A 1 96 ? -21.312 14.969 13.211 1 94.44 96 ASP A CA 1
ATOM 724 C C . ASP A 1 96 ? -21.594 13.68 13.977 1 94.44 96 ASP A C 1
ATOM 726 O O . ASP A 1 96 ? -22.719 13.164 13.953 1 94.44 96 ASP A O 1
ATOM 730 N N . GLY A 1 97 ? -20.641 13.117 14.523 1 95.25 97 GLY A N 1
ATOM 731 C CA . GLY A 1 97 ? -20.812 11.953 15.367 1 95.25 97 GLY A CA 1
ATOM 732 C C . GLY A 1 97 ? -20.375 10.664 14.703 1 95.25 97 GLY A C 1
ATOM 733 O O . GLY A 1 97 ? -20.25 9.625 15.367 1 95.25 97 GLY A O 1
ATOM 734 N N . THR A 1 98 ? -20.109 10.703 13.484 1 94.5 98 THR A N 1
ATOM 735 C CA . THR A 1 98 ? -19.672 9.523 12.758 1 94.5 98 THR A CA 1
ATOM 736 C C . THR A 1 98 ? -18.328 9.031 13.305 1 94.5 98 THR A C 1
ATOM 738 O O . THR A 1 98 ? -17.422 9.82 13.531 1 94.5 98 THR A O 1
ATOM 741 N N . GLU A 1 99 ? -18.219 7.723 13.562 1 94.75 99 GLU A N 1
ATOM 742 C CA . GLU A 1 99 ? -16.953 7.113 13.992 1 94.75 99 GLU A CA 1
ATOM 743 C C . GLU A 1 99 ? -16.328 6.297 12.867 1 94.75 99 GLU A C 1
ATOM 745 O O . GLU A 1 99 ? -17.031 5.578 12.148 1 94.75 99 GLU A O 1
ATOM 750 N N . ASN A 1 100 ? -15.062 6.531 12.742 1 92 100 ASN A N 1
ATOM 751 C CA . ASN A 1 100 ? -14.289 5.781 11.758 1 92 100 ASN A CA 1
ATOM 752 C C . ASN A 1 100 ? -13.234 4.902 12.43 1 92 100 ASN A C 1
ATOM 754 O O . ASN A 1 100 ? -12.555 5.344 13.359 1 92 100 ASN A O 1
ATOM 758 N N . ASP A 1 101 ? -13.188 3.678 12.094 1 92.62 101 ASP A N 1
ATOM 759 C CA . ASP A 1 101 ? -12.164 2.689 12.406 1 92.62 101 ASP A CA 1
ATOM 760 C C . ASP A 1 101 ? -11.82 1.85 11.172 1 92.62 101 ASP A C 1
ATOM 762 O O . ASP A 1 101 ? -12.531 0.897 10.852 1 92.62 101 ASP A O 1
ATOM 766 N N . MET A 1 102 ? -10.719 2.301 10.492 1 90.06 102 MET A N 1
ATOM 767 C CA . MET A 1 102 ? -10.422 1.675 9.211 1 90.06 102 MET A CA 1
ATOM 768 C C . MET A 1 102 ? -8.922 1.549 8.992 1 90.06 102 MET A C 1
ATOM 770 O O . MET A 1 102 ? -8.133 2.123 9.75 1 90.06 102 MET A O 1
ATOM 774 N N . HIS A 1 103 ? -8.586 0.769 8.031 1 90.81 103 HIS A N 1
ATOM 775 C CA . HIS A 1 103 ? -7.195 0.639 7.629 1 90.81 103 HIS A CA 1
ATOM 776 C C . HIS A 1 103 ? -6.938 1.362 6.309 1 90.81 103 HIS A C 1
ATOM 778 O O . HIS A 1 103 ? -7.816 1.427 5.449 1 90.81 103 HIS A O 1
ATOM 784 N N . ASN A 1 104 ? -5.746 1.889 6.246 1 92.69 104 ASN A N 1
ATOM 785 C CA . ASN A 1 104 ? -5.285 2.58 5.047 1 92.69 104 ASN A CA 1
ATOM 786 C C . ASN A 1 104 ? -3.844 2.211 4.707 1 92.69 104 ASN A C 1
ATOM 788 O O . ASN A 1 104 ? -3.104 1.729 5.566 1 92.69 104 ASN A O 1
ATOM 792 N N . CYS A 1 105 ? -3.516 2.4 3.488 1 95.44 105 CYS A N 1
ATOM 793 C CA . CYS A 1 105 ? -2.121 2.391 3.062 1 95.44 105 CYS A CA 1
ATOM 794 C C . CYS A 1 105 ? -1.783 3.65 2.275 1 95.44 105 CYS A C 1
ATOM 796 O O . CYS A 1 105 ? -2.629 4.184 1.556 1 95.44 105 CYS A O 1
ATOM 798 N N . ASN A 1 106 ? -0.596 4.137 2.469 1 97.75 106 ASN A N 1
ATOM 799 C CA . ASN A 1 106 ? -0.103 5.309 1.753 1 97.75 106 ASN A CA 1
ATOM 800 C C . ASN A 1 106 ? 1.23 5.027 1.067 1 97.75 106 ASN A C 1
ATOM 802 O O . ASN A 1 106 ? 2.039 4.246 1.57 1 97.75 106 ASN A O 1
ATOM 806 N N . PHE A 1 107 ? 1.455 5.641 -0.034 1 98.69 107 PHE A N 1
ATOM 807 C CA . PHE A 1 107 ? 2.73 5.664 -0.742 1 98.69 107 PHE A CA 1
ATOM 808 C C . PHE A 1 107 ? 3.244 7.094 -0.877 1 98.69 107 PHE A C 1
ATOM 810 O O . PHE A 1 107 ? 2.475 8.016 -1.168 1 98.69 107 PHE A O 1
ATOM 817 N N . PHE A 1 108 ? 4.516 7.23 -0.654 1 98.88 108 PHE A N 1
ATOM 818 C CA . PHE A 1 108 ? 5.152 8.539 -0.682 1 98.88 108 PHE A CA 1
ATOM 819 C C . PHE A 1 108 ? 6.371 8.531 -1.598 1 98.88 108 PHE A C 1
ATOM 821 O O . PHE A 1 108 ? 7.184 7.605 -1.548 1 98.88 108 PHE A O 1
ATOM 828 N N . ASP A 1 109 ? 6.516 9.539 -2.451 1 98.62 109 ASP A N 1
ATOM 829 C CA . ASP A 1 109 ? 7.773 9.891 -3.096 1 98.62 109 ASP A CA 1
ATOM 830 C C . ASP A 1 109 ? 8.398 11.117 -2.434 1 98.62 109 ASP A C 1
ATOM 832 O O . ASP A 1 109 ? 7.73 12.133 -2.232 1 98.62 109 ASP A O 1
ATOM 836 N N . VAL A 1 110 ? 9.633 10.984 -2.1 1 98.5 110 VAL A N 1
ATOM 837 C CA . VAL A 1 110 ? 10.367 12.078 -1.468 1 98.5 110 VAL A CA 1
ATOM 838 C C . VAL A 1 110 ? 11.492 12.539 -2.391 1 98.5 110 VAL A C 1
ATOM 840 O O . VAL A 1 110 ? 12.242 11.727 -2.928 1 98.5 110 VAL A O 1
ATOM 843 N N . ASP A 1 111 ? 11.617 13.852 -2.609 1 97.19 111 ASP A N 1
ATOM 844 C CA . ASP A 1 111 ? 12.609 14.359 -3.553 1 97.19 111 ASP A CA 1
ATOM 845 C C . ASP A 1 111 ? 13.984 14.438 -2.904 1 97.19 111 ASP A C 1
ATOM 847 O O . ASP A 1 111 ? 14.156 14.062 -1.743 1 97.19 111 ASP A O 1
ATOM 851 N N . GLU A 1 112 ? 14.945 14.906 -3.646 1 94.44 112 GLU A N 1
ATOM 852 C CA . GLU A 1 112 ? 16.344 14.914 -3.209 1 94.44 112 GLU A CA 1
ATOM 853 C C . GLU A 1 112 ? 16.547 15.906 -2.068 1 94.44 112 GLU A C 1
ATOM 855 O O . GLU A 1 112 ? 17.562 15.828 -1.356 1 94.44 112 GLU A O 1
ATOM 860 N N . GLU A 1 113 ? 15.617 16.797 -1.909 1 94.88 113 GLU A N 1
ATOM 861 C CA . GLU A 1 113 ? 15.703 17.781 -0.83 1 94.88 113 GLU A CA 1
ATOM 862 C C . GLU A 1 113 ? 14.977 17.297 0.418 1 94.88 113 GLU A C 1
ATOM 864 O O . GLU A 1 113 ? 14.898 18 1.418 1 94.88 113 GLU A O 1
ATOM 869 N N . GLY A 1 114 ? 14.453 16.094 0.347 1 96.44 114 GLY A N 1
ATOM 870 C CA . GLY A 1 114 ? 13.781 15.516 1.497 1 96.44 114 GLY A CA 1
ATOM 871 C C . GLY A 1 114 ? 12.328 15.938 1.615 1 96.44 114 GLY A C 1
ATOM 872 O O . GLY A 1 114 ? 11.719 15.789 2.676 1 96.44 114 GLY A O 1
ATOM 873 N N . ARG A 1 115 ? 11.805 16.469 0.576 1 98.25 115 ARG A N 1
ATOM 874 C CA . ARG A 1 115 ? 10.414 16.906 0.594 1 98.25 115 ARG A CA 1
ATOM 875 C C . ARG A 1 115 ? 9.508 15.883 -0.079 1 98.25 115 ARG A C 1
ATOM 877 O O . ARG A 1 115 ? 9.883 15.281 -1.09 1 98.25 115 ARG A O 1
ATOM 884 N N . ILE A 1 116 ? 8.273 15.75 0.47 1 98.81 116 ILE A N 1
ATOM 885 C CA . ILE A 1 116 ? 7.293 14.836 -0.113 1 98.81 116 ILE A CA 1
ATOM 886 C C . ILE A 1 116 ? 6.758 15.422 -1.419 1 98.81 116 ILE A C 1
ATOM 888 O O . ILE A 1 116 ? 6.215 16.531 -1.435 1 98.81 116 ILE A O 1
ATOM 892 N N . GLU A 1 117 ? 6.895 14.656 -2.482 1 98.62 117 GLU A N 1
ATOM 893 C CA . GLU A 1 117 ? 6.465 15.117 -3.799 1 98.62 117 GLU A CA 1
ATOM 894 C C . GLU A 1 117 ? 5.16 14.453 -4.219 1 98.62 117 GLU A C 1
ATOM 896 O O . GLU A 1 117 ? 4.387 15.023 -4.992 1 98.62 117 GLU A O 1
ATOM 901 N N . LYS A 1 118 ? 4.938 13.266 -3.785 1 98.75 118 LYS A N 1
ATOM 902 C CA . LYS A 1 118 ? 3.719 12.523 -4.109 1 98.75 118 LYS A CA 1
ATOM 903 C C . LYS A 1 118 ? 3.195 11.773 -2.891 1 98.75 118 LYS A C 1
ATOM 905 O O . LYS A 1 118 ? 3.973 11.18 -2.137 1 98.75 118 LYS A O 1
ATOM 910 N N . VAL A 1 119 ? 1.924 11.805 -2.684 1 98.75 119 VAL A N 1
ATOM 911 C CA . VAL A 1 119 ? 1.193 10.984 -1.727 1 98.75 119 VAL A CA 1
ATOM 912 C C . VAL A 1 119 ? 0.061 10.25 -2.438 1 98.75 119 VAL A C 1
ATOM 914 O O . VAL A 1 119 ? -0.725 10.859 -3.166 1 98.75 119 VAL A O 1
ATOM 917 N N . ALA A 1 120 ? 0.025 9.016 -2.354 1 96.81 120 ALA A N 1
ATOM 918 C CA . ALA A 1 120 ? -1.105 8.203 -2.801 1 96.81 120 ALA A CA 1
ATOM 919 C C . ALA A 1 120 ? -1.748 7.465 -1.632 1 96.81 120 ALA A C 1
ATOM 921 O O . ALA A 1 120 ? -1.071 6.738 -0.901 1 96.81 120 ALA A O 1
ATOM 922 N N . VAL A 1 121 ? -3.008 7.652 -1.436 1 95.25 121 VAL A N 1
ATOM 923 C CA . VAL A 1 121 ? -3.73 7.102 -0.294 1 95.25 121 VAL A CA 1
ATOM 924 C C . VAL A 1 121 ? -4.715 6.035 -0.772 1 95.25 121 VAL A C 1
ATOM 926 O O . VAL A 1 121 ? -5.469 6.258 -1.721 1 95.25 121 VAL A O 1
ATOM 929 N N . TRP A 1 122 ? -4.648 4.898 -0.152 1 90.75 122 TRP A N 1
ATOM 930 C CA . TRP A 1 122 ? -5.586 3.795 -0.326 1 90.75 122 TRP A CA 1
ATOM 931 C C . TRP A 1 122 ? -6.383 3.553 0.95 1 90.75 122 TRP A C 1
ATOM 933 O O . TRP A 1 122 ? -5.809 3.391 2.029 1 90.75 122 TRP A O 1
ATOM 943 N N . MET A 1 123 ? -7.641 3.582 0.826 1 86.81 123 MET A N 1
ATOM 944 C CA . MET A 1 123 ? -8.492 3.348 1.989 1 86.81 123 MET A CA 1
ATOM 945 C C . MET A 1 123 ? -9.109 1.955 1.94 1 86.81 123 MET A C 1
ATOM 947 O O . MET A 1 123 ? -9.508 1.484 0.873 1 86.81 123 MET A O 1
ATOM 951 N N . GLY A 1 124 ? -8.914 1.385 3.172 1 74.75 124 GLY A N 1
ATOM 952 C CA . GLY A 1 124 ? -9.555 0.091 3.346 1 74.75 124 GLY A CA 1
ATOM 953 C C . GLY A 1 124 ? -11.07 0.173 3.363 1 74.75 124 GLY A C 1
ATOM 954 O O . GLY A 1 124 ? -11.633 1.211 3.711 1 74.75 124 GLY A O 1
ATOM 955 N N . GLY A 1 125 ? -11.914 -0.538 2.66 1 61.41 125 GLY A N 1
ATOM 956 C CA . GLY A 1 125 ? -13.367 -0.599 2.682 1 61.41 125 GLY A CA 1
ATOM 957 C C . GLY A 1 125 ? -13.938 -1.571 1.666 1 61.41 125 GLY A C 1
ATOM 958 O O . GLY A 1 125 ? -13.359 -2.635 1.426 1 61.41 125 GLY A O 1
ATOM 959 N N . GLY A 1 126 ? -14.797 -0.988 0.685 1 53.5 126 GLY A N 1
ATOM 960 C CA . GLY A 1 126 ? -15.648 -1.857 -0.11 1 53.5 126 GLY A CA 1
ATOM 961 C C . GLY A 1 126 ? -14.867 -2.775 -1.033 1 53.5 126 GLY A C 1
ATOM 962 O O . GLY A 1 126 ? -13.758 -2.447 -1.45 1 53.5 126 GLY A O 1
ATOM 963 N N . SER A 1 127 ? -14.852 -3.992 -0.576 1 52.41 127 SER A N 1
ATOM 964 C CA . SER A 1 127 ? -14.289 -4.984 -1.49 1 52.41 127 SER A CA 1
ATOM 965 C C . SER A 1 127 ? -15.109 -5.078 -2.771 1 52.41 127 SER A C 1
ATOM 967 O O . SER A 1 127 ? -16.344 -5.145 -2.723 1 52.41 127 SER A O 1
ATOM 969 N N . PRO A 1 128 ? -14.445 -4.781 -3.906 1 47 128 PRO A N 1
ATOM 970 C CA . PRO A 1 128 ? -15.227 -5.094 -5.102 1 47 128 PRO A CA 1
ATOM 971 C C . PRO A 1 128 ? -15.609 -6.566 -5.188 1 47 128 PRO A C 1
ATOM 973 O O . PRO A 1 128 ? -16.422 -6.953 -6.035 1 47 128 PRO A O 1
ATOM 976 N N . LEU A 1 129 ? -14.852 -7.379 -4.477 1 45.41 129 LEU A N 1
ATOM 977 C CA . LEU A 1 129 ? -15.156 -8.797 -4.586 1 45.41 129 LEU A CA 1
ATOM 978 C C . LEU A 1 129 ? -16.438 -9.133 -3.84 1 45.41 129 LEU A C 1
ATOM 980 O O . LEU A 1 129 ? -16.516 -8.977 -2.619 1 45.41 129 LEU A O 1
ATOM 984 N N . LYS A 1 130 ? -17.656 -8.773 -4.426 1 42.03 130 LYS A N 1
ATOM 985 C CA . LYS A 1 130 ? -19 -9.117 -3.975 1 42.03 130 LYS A CA 1
ATOM 986 C C . LYS A 1 130 ? -19.141 -10.609 -3.709 1 42.03 130 LYS A C 1
ATOM 988 O O . LYS A 1 130 ? -18.516 -11.43 -4.402 1 42.03 130 LYS A O 1
ATOM 993 N N . MET B 1 1 ? 23.828 -16.734 3.516 1 45.38 1 MET B N 1
ATOM 994 C CA . MET B 1 1 ? 22.438 -16.297 3.689 1 45.38 1 MET B CA 1
ATOM 995 C C . MET B 1 1 ? 22.062 -15.266 2.641 1 45.38 1 MET B C 1
ATOM 997 O O . MET B 1 1 ? 22.875 -14.422 2.271 1 45.38 1 MET B O 1
ATOM 1001 N N . ALA B 1 2 ? 21.234 -15.711 1.737 1 55.47 2 ALA B N 1
ATOM 1002 C CA . ALA B 1 2 ? 21.062 -14.797 0.617 1 55.47 2 ALA B CA 1
ATOM 1003 C C . ALA B 1 2 ? 20.797 -13.375 1.108 1 55.47 2 ALA B C 1
ATOM 1005 O O . ALA B 1 2 ? 20.047 -13.172 2.072 1 55.47 2 ALA B O 1
ATOM 1006 N N . THR B 1 3 ? 21.672 -12.523 0.937 1 77.69 3 THR B N 1
ATOM 1007 C CA . THR B 1 3 ? 21.547 -11.133 1.354 1 77.69 3 THR B CA 1
ATOM 1008 C C . THR B 1 3 ? 20.453 -10.422 0.567 1 77.69 3 THR B C 1
ATOM 1010 O O . THR B 1 3 ? 20.422 -10.484 -0.664 1 77.69 3 THR B O 1
ATOM 1013 N N . ASN B 1 4 ? 19.344 -10.094 1.299 1 87.5 4 ASN B N 1
ATOM 1014 C CA . ASN B 1 4 ? 18.297 -9.266 0.687 1 87.5 4 ASN B CA 1
ATOM 1015 C C . ASN B 1 4 ? 18.859 -7.934 0.195 1 87.5 4 ASN B C 1
ATOM 1017 O O . ASN B 1 4 ? 19.188 -7.059 0.998 1 87.5 4 ASN B O 1
ATOM 1021 N N . THR B 1 5 ? 19.188 -7.957 -1.084 1 93.56 5 THR B N 1
ATOM 1022 C CA . THR B 1 5 ? 19.562 -6.699 -1.715 1 93.56 5 THR B CA 1
ATOM 1023 C C . THR B 1 5 ? 18.375 -6.098 -2.471 1 93.56 5 THR B C 1
ATOM 1025 O O . THR B 1 5 ? 17.375 -6.766 -2.68 1 93.56 5 THR B O 1
ATOM 1028 N N . HIS B 1 6 ? 18.531 -4.859 -2.801 1 95.56 6 HIS B N 1
ATOM 1029 C CA . HIS B 1 6 ? 17.5 -4.207 -3.604 1 95.56 6 HIS B CA 1
ATOM 1030 C C . HIS B 1 6 ? 17.203 -5 -4.871 1 95.56 6 HIS B C 1
ATOM 1032 O O . HIS B 1 6 ? 16.031 -5.242 -5.203 1 95.56 6 HIS B O 1
ATOM 1038 N N . THR B 1 7 ? 18.266 -5.457 -5.543 1 95.38 7 THR B N 1
ATOM 1039 C CA . THR B 1 7 ? 18.125 -6.18 -6.801 1 95.38 7 THR B CA 1
ATOM 1040 C C . THR B 1 7 ? 17.438 -7.523 -6.578 1 95.38 7 THR B C 1
ATOM 1042 O O . THR B 1 7 ? 16.5 -7.867 -7.289 1 95.38 7 THR B O 1
ATOM 1045 N N . THR B 1 8 ? 17.859 -8.25 -5.539 1 96.75 8 THR B N 1
ATOM 1046 C CA . THR B 1 8 ? 17.297 -9.578 -5.328 1 96.75 8 THR B CA 1
ATOM 1047 C C . THR B 1 8 ? 15.836 -9.477 -4.875 1 96.75 8 THR B C 1
ATOM 1049 O O . THR B 1 8 ? 15.008 -10.305 -5.25 1 96.75 8 THR B O 1
ATOM 1052 N N . LEU B 1 9 ? 15.508 -8.508 -4.062 1 98.12 9 LEU B N 1
ATOM 1053 C CA . LEU B 1 9 ? 14.125 -8.305 -3.637 1 98.12 9 LEU B CA 1
ATOM 1054 C C . LEU B 1 9 ? 13.242 -7.93 -4.82 1 98.12 9 LEU B C 1
ATOM 1056 O O . LEU B 1 9 ? 12.148 -8.469 -4.977 1 98.12 9 LEU B O 1
ATOM 1060 N N . THR B 1 10 ? 13.734 -7.051 -5.68 1 98 10 THR B N 1
ATOM 1061 C CA . THR B 1 10 ? 13 -6.66 -6.879 1 98 10 THR B CA 1
ATOM 1062 C C . THR B 1 10 ? 12.758 -7.863 -7.781 1 98 10 THR B C 1
ATOM 1064 O O . THR B 1 10 ? 11.641 -8.062 -8.273 1 98 10 THR B O 1
ATOM 1067 N N . GLU B 1 11 ? 13.758 -8.641 -7.961 1 97.88 11 GLU B N 1
ATOM 1068 C CA . GLU B 1 11 ? 13.648 -9.812 -8.82 1 97.88 11 GLU B CA 1
ATOM 1069 C C . GLU B 1 11 ? 12.648 -10.82 -8.25 1 97.88 11 GLU B C 1
ATOM 1071 O O . GLU B 1 11 ? 11.852 -11.398 -8.992 1 97.88 11 GLU B O 1
ATOM 1076 N N . THR B 1 12 ? 12.719 -11.047 -6.965 1 98.44 12 THR B N 1
ATOM 1077 C CA . THR B 1 12 ? 11.812 -11.977 -6.305 1 98.44 12 THR B CA 1
ATOM 1078 C C . THR B 1 12 ? 10.359 -11.547 -6.504 1 98.44 12 THR B C 1
ATOM 1080 O O . THR B 1 12 ? 9.523 -12.359 -6.91 1 98.44 12 THR B O 1
ATOM 1083 N N . ILE B 1 13 ? 10.039 -10.312 -6.336 1 98.75 13 ILE B N 1
ATOM 1084 C CA . ILE B 1 13 ? 8.664 -9.828 -6.398 1 98.75 13 ILE B CA 1
ATOM 1085 C C . ILE B 1 13 ? 8.203 -9.758 -7.852 1 98.75 13 ILE B C 1
ATOM 1087 O O . ILE B 1 13 ? 7.043 -10.047 -8.164 1 98.75 13 ILE B O 1
ATOM 1091 N N . THR B 1 14 ? 9.148 -9.391 -8.75 1 98.62 14 THR B N 1
ATOM 1092 C CA . THR B 1 14 ? 8.812 -9.43 -10.164 1 98.62 14 THR B CA 1
ATOM 1093 C C . THR B 1 14 ? 8.461 -10.852 -10.602 1 98.62 14 THR B C 1
ATOM 1095 O O . THR B 1 14 ? 7.457 -11.062 -11.281 1 98.62 14 THR B O 1
ATOM 1098 N N . THR B 1 15 ? 9.258 -11.805 -10.172 1 98.75 15 THR B N 1
ATOM 1099 C CA . THR B 1 15 ? 9 -13.203 -10.492 1 98.75 15 THR B CA 1
ATOM 1100 C C . THR B 1 15 ? 7.672 -13.664 -9.898 1 98.75 15 THR B C 1
ATOM 1102 O O . THR B 1 15 ? 6.941 -14.438 -10.516 1 98.75 15 THR B O 1
ATOM 1105 N N . TYR B 1 16 ? 7.324 -13.164 -8.727 1 98.88 16 TYR B N 1
ATOM 1106 C CA . TYR B 1 16 ? 6.059 -13.477 -8.078 1 98.88 16 TYR B CA 1
ATOM 1107 C C . TYR B 1 16 ? 4.883 -13.109 -8.977 1 98.88 16 TYR B C 1
ATOM 1109 O O . TYR B 1 16 ? 4.031 -13.953 -9.281 1 98.88 16 TYR B O 1
ATOM 1117 N N . PHE B 1 17 ? 4.867 -11.961 -9.477 1 98.75 17 PHE B N 1
ATOM 1118 C CA . PHE B 1 17 ? 3.758 -11.508 -10.305 1 98.75 17 PHE B CA 1
ATOM 1119 C C . PHE B 1 17 ? 3.764 -12.211 -11.656 1 98.75 17 PHE B C 1
ATOM 1121 O O . PHE B 1 17 ? 2.719 -12.664 -12.133 1 98.75 17 PHE B O 1
ATOM 1128 N N . THR B 1 18 ? 4.949 -12.312 -12.305 1 98.56 18 THR B N 1
ATOM 1129 C CA . THR B 1 18 ? 5.012 -12.883 -13.648 1 98.56 18 THR B CA 1
ATOM 1130 C C . THR B 1 18 ? 4.637 -14.359 -13.633 1 98.56 18 THR B C 1
ATOM 1132 O O . THR B 1 18 ? 4.035 -14.867 -14.586 1 98.56 18 THR B O 1
ATOM 1135 N N . SER B 1 19 ? 5.031 -15.07 -12.586 1 98.75 19 SER B N 1
ATOM 1136 C CA . SER B 1 19 ? 4.68 -16.484 -12.492 1 98.75 19 SER B CA 1
ATOM 1137 C C . SER B 1 19 ? 3.182 -16.672 -12.281 1 98.75 19 SER B C 1
ATOM 1139 O O . SER B 1 19 ? 2.576 -17.578 -12.867 1 98.75 19 SER B O 1
ATOM 1141 N N . ILE B 1 20 ? 2.502 -15.875 -11.484 1 98.31 20 ILE B N 1
ATOM 1142 C CA . ILE B 1 20 ? 1.055 -15.922 -11.305 1 98.31 20 ILE B CA 1
ATOM 1143 C C . ILE B 1 20 ? 0.363 -15.672 -12.648 1 98.31 20 ILE B C 1
ATOM 1145 O O . ILE B 1 20 ? -0.527 -16.422 -13.047 1 98.31 20 ILE B O 1
ATOM 1149 N N . ASP B 1 21 ? 0.803 -14.625 -13.328 1 98.12 21 ASP B N 1
ATOM 1150 C CA . ASP B 1 21 ? 0.2 -14.25 -14.609 1 98.12 21 ASP B CA 1
ATOM 1151 C C . ASP B 1 21 ? 0.349 -15.367 -15.633 1 98.12 21 ASP B C 1
ATOM 1153 O O . ASP B 1 21 ? -0.514 -15.547 -16.5 1 98.12 21 ASP B O 1
ATOM 1157 N N . ALA B 1 22 ? 1.436 -16.109 -15.547 1 98.06 22 ALA B N 1
ATOM 1158 C CA . ALA B 1 22 ? 1.716 -17.203 -16.469 1 98.06 22 ALA B CA 1
ATOM 1159 C C . ALA B 1 22 ? 1.087 -18.5 -15.992 1 98.06 22 ALA B C 1
ATOM 1161 O O . ALA B 1 22 ? 1.265 -19.547 -16.609 1 98.06 22 ALA B O 1
ATOM 1162 N N . SER B 1 23 ? 0.462 -18.484 -14.891 1 97.44 23 SER B N 1
ATOM 1163 C CA . SER B 1 23 ? -0.134 -19.656 -14.266 1 97.44 23 SER B CA 1
ATOM 1164 C C . SER B 1 23 ? 0.927 -20.703 -13.922 1 97.44 23 SER B C 1
ATOM 1166 O O . SER B 1 23 ? 0.667 -21.906 -13.984 1 97.44 23 SER B O 1
ATOM 1168 N N . ASP B 1 24 ? 2.113 -20.203 -13.703 1 98.31 24 ASP B N 1
ATOM 1169 C CA . ASP B 1 24 ? 3.215 -21.047 -13.234 1 98.31 24 ASP B CA 1
ATOM 1170 C C . ASP B 1 24 ? 3.246 -21.125 -11.711 1 98.31 24 ASP B C 1
ATOM 1172 O O . ASP B 1 24 ? 4.152 -20.578 -11.078 1 98.31 24 ASP B O 1
ATOM 1176 N N . LEU B 1 25 ? 2.395 -21.906 -11.133 1 98.38 25 LEU B N 1
ATOM 1177 C CA . LEU B 1 25 ? 2.197 -21.938 -9.688 1 98.38 25 LEU B CA 1
ATOM 1178 C C . LEU B 1 25 ? 3.373 -22.609 -8.992 1 98.38 25 LEU B C 1
ATOM 1180 O O . LEU B 1 25 ? 3.764 -22.203 -7.895 1 98.38 25 LEU B O 1
ATOM 1184 N N . PRO B 1 26 ? 3.936 -23.656 -9.547 1 98.5 26 PRO B N 1
ATOM 1185 C CA . PRO B 1 26 ? 5.113 -24.219 -8.875 1 98.5 26 PRO B CA 1
ATOM 1186 C C . PRO B 1 26 ? 6.191 -23.172 -8.609 1 98.5 26 PRO B C 1
ATOM 1188 O O . PRO B 1 26 ? 6.75 -23.109 -7.516 1 98.5 26 PRO B O 1
ATOM 1191 N N . THR B 1 27 ? 6.457 -22.328 -9.57 1 98.69 27 THR B N 1
ATOM 1192 C CA . THR B 1 27 ? 7.43 -21.25 -9.383 1 98.69 27 THR B CA 1
ATOM 1193 C C . THR B 1 27 ? 6.965 -20.281 -8.297 1 98.69 27 THR B C 1
ATOM 1195 O O . THR B 1 27 ? 7.738 -19.922 -7.414 1 98.69 27 THR B O 1
ATOM 1198 N N . THR B 1 28 ? 5.676 -19.859 -8.391 1 98.81 28 THR B N 1
ATOM 1199 C CA . THR B 1 28 ? 5.141 -18.938 -7.402 1 98.81 28 THR B CA 1
ATOM 1200 C C . THR B 1 28 ? 5.316 -19.484 -5.988 1 98.81 28 THR B C 1
ATOM 1202 O O . THR B 1 28 ? 5.84 -18.797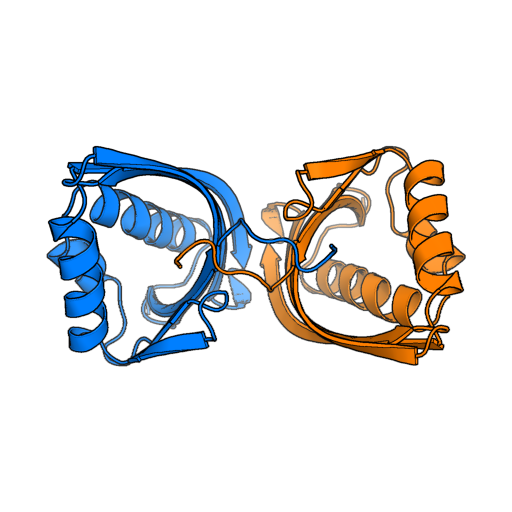 -5.109 1 98.81 28 THR B O 1
ATOM 1205 N N . ILE B 1 29 ? 4.953 -20.719 -5.805 1 98.75 29 ILE B N 1
ATOM 1206 C CA . ILE B 1 29 ? 4.941 -21.328 -4.48 1 98.75 29 ILE B CA 1
ATOM 1207 C C . ILE B 1 29 ? 6.375 -21.531 -3.99 1 98.75 29 ILE B C 1
ATOM 1209 O O . ILE B 1 29 ? 6.648 -21.406 -2.793 1 98.75 29 ILE B O 1
ATOM 1213 N N . SER B 1 30 ? 7.289 -21.75 -4.848 1 98.5 30 SER B N 1
ATOM 1214 C CA . SER B 1 30 ? 8.688 -21.938 -4.477 1 98.5 30 SER B CA 1
ATOM 1215 C C . SER B 1 30 ? 9.273 -20.672 -3.877 1 98.5 30 SER B C 1
ATOM 1217 O O . SER B 1 30 ? 10.297 -20.719 -3.188 1 98.5 30 SER B O 1
ATOM 1219 N N . LEU B 1 31 ? 8.711 -19.516 -4.133 1 98.75 31 LEU B N 1
ATOM 1220 C CA . LEU B 1 31 ? 9.188 -18.234 -3.602 1 98.75 31 LEU B CA 1
ATOM 1221 C C . LEU B 1 31 ? 8.75 -18.062 -2.152 1 98.75 31 LEU B C 1
ATOM 1223 O O . LEU B 1 31 ? 9.258 -17.172 -1.452 1 98.75 31 LEU B O 1
ATOM 1227 N N . LEU B 1 32 ? 7.773 -18.844 -1.691 1 98.81 32 LEU B N 1
ATOM 1228 C CA . LEU B 1 32 ? 7.148 -18.641 -0.389 1 98.81 32 LEU B CA 1
ATOM 1229 C C . LEU B 1 32 ? 7.875 -19.438 0.692 1 98.81 32 LEU B C 1
ATOM 1231 O O . LEU B 1 32 ? 8.297 -20.578 0.457 1 98.81 32 LEU B O 1
ATOM 1235 N N . ALA B 1 33 ? 8.031 -18.844 1.859 1 98.5 33 ALA B N 1
ATOM 1236 C CA . ALA B 1 33 ? 8.422 -19.609 3.041 1 98.5 33 ALA B CA 1
ATOM 1237 C C . ALA B 1 33 ? 7.371 -20.656 3.391 1 98.5 33 ALA B C 1
ATOM 1239 O O . ALA B 1 33 ? 6.191 -20.5 3.078 1 98.5 33 ALA B O 1
ATOM 1240 N N . PRO B 1 34 ? 7.762 -21.703 4.074 1 97.19 34 PRO B N 1
ATOM 1241 C CA . PRO B 1 34 ? 6.816 -22.766 4.402 1 97.19 34 PRO B CA 1
ATOM 1242 C C . PRO B 1 34 ? 5.633 -22.281 5.234 1 97.19 34 PRO B C 1
ATOM 1244 O O . PRO B 1 34 ? 4.523 -22.812 5.105 1 97.19 34 PRO B O 1
ATOM 1247 N N . THR B 1 35 ? 5.832 -21.234 6.016 1 97.19 35 THR B N 1
ATOM 1248 C CA . THR B 1 35 ? 4.789 -20.75 6.914 1 97.19 35 THR B CA 1
ATOM 1249 C C . THR B 1 35 ? 4.242 -19.406 6.434 1 97.19 35 THR B C 1
ATOM 1251 O O . THR B 1 35 ? 3.723 -18.625 7.23 1 97.19 35 THR B O 1
ATOM 1254 N N . ALA B 1 36 ? 4.441 -19.156 5.176 1 98.75 36 ALA B N 1
ATOM 1255 C CA . ALA B 1 36 ? 4.023 -17.859 4.625 1 98.75 36 ALA B CA 1
ATOM 1256 C C . ALA B 1 36 ? 2.535 -17.625 4.855 1 98.75 36 ALA B C 1
ATOM 1258 O O . ALA B 1 36 ? 1.746 -18.578 4.906 1 98.75 36 ALA B O 1
ATOM 1259 N N . THR B 1 37 ? 2.156 -16.375 5.055 1 98.81 37 THR B N 1
ATOM 1260 C CA . THR B 1 37 ? 0.759 -15.961 5.137 1 98.81 37 THR B CA 1
ATOM 1261 C C . THR B 1 37 ? 0.404 -15.031 3.977 1 98.81 37 THR B C 1
ATOM 1263 O O . THR B 1 37 ? 1.22 -14.203 3.562 1 98.81 37 THR B O 1
ATOM 1266 N N . PHE B 1 38 ? -0.778 -15.211 3.432 1 98.62 38 PHE B N 1
ATOM 1267 C CA . PHE B 1 38 ? -1.395 -14.391 2.393 1 98.62 38 PHE B CA 1
ATOM 1268 C C . PHE B 1 38 ? -2.725 -13.82 2.869 1 98.62 38 PHE B C 1
ATOM 1270 O O . PHE B 1 38 ? -3.674 -14.57 3.113 1 98.62 38 PHE B O 1
ATOM 1277 N N . THR B 1 39 ? -2.775 -12.508 2.992 1 96.25 39 THR B N 1
ATOM 1278 C CA . THR B 1 39 ? -3.961 -11.852 3.529 1 96.25 39 THR B CA 1
ATOM 1279 C C . THR B 1 39 ? -4.555 -10.891 2.508 1 96.25 39 THR B C 1
ATOM 1281 O O . THR B 1 39 ? -3.844 -10.055 1.949 1 96.25 39 THR B O 1
ATOM 1284 N N . ILE B 1 40 ? -5.797 -11.07 2.178 1 93.38 40 ILE B N 1
ATOM 1285 C CA . ILE B 1 40 ? -6.547 -10.07 1.433 1 93.38 40 ILE B CA 1
ATOM 1286 C C . ILE B 1 40 ? -7.223 -9.102 2.404 1 93.38 40 ILE B C 1
ATOM 1288 O O . ILE B 1 40 ? -8.297 -9.398 2.932 1 93.38 40 ILE B O 1
ATOM 1292 N N . VAL B 1 41 ? -6.672 -7.973 2.574 1 89.5 41 VAL B N 1
ATOM 1293 C CA . VAL B 1 41 ? -7.062 -7.027 3.615 1 89.5 41 VAL B CA 1
ATOM 1294 C C . VAL B 1 41 ? -8.453 -6.473 3.318 1 89.5 41 VAL B C 1
ATOM 1296 O O . VAL B 1 41 ? -9.312 -6.426 4.203 1 89.5 41 VAL B O 1
ATOM 1299 N N . THR B 1 42 ? -8.727 -6.148 2.078 1 85.44 42 THR B N 1
ATOM 1300 C CA . THR B 1 42 ? -9.969 -5.5 1.682 1 85.44 42 THR B CA 1
ATOM 1301 C C . THR B 1 42 ? -11.109 -6.512 1.614 1 85.44 42 THR B C 1
ATOM 1303 O O . THR B 1 42 ? -12.273 -6.133 1.458 1 85.44 42 THR B O 1
ATOM 1306 N N . ALA B 1 43 ? -10.836 -7.754 1.687 1 84.38 43 ALA B N 1
ATOM 1307 C CA . ALA B 1 43 ? -11.852 -8.797 1.806 1 84.38 43 ALA B CA 1
ATOM 1308 C C . ALA B 1 43 ? -11.93 -9.328 3.234 1 84.38 43 ALA B C 1
ATOM 1310 O O . ALA B 1 43 ? -11.812 -10.531 3.461 1 84.38 43 ALA B O 1
ATOM 1311 N N . ALA B 1 44 ? -12.164 -8.406 4.145 1 83.19 44 ALA B N 1
ATOM 1312 C CA . ALA B 1 44 ? -12.367 -8.695 5.562 1 83.19 44 ALA B CA 1
ATOM 1313 C C . ALA B 1 44 ? -11.18 -9.461 6.141 1 83.19 44 ALA B C 1
ATOM 1315 O O . ALA B 1 44 ? -11.352 -10.375 6.953 1 83.19 44 ALA B O 1
ATOM 1316 N N . ASN B 1 45 ? -10.039 -9.25 5.648 1 89.56 45 ASN B N 1
ATOM 1317 C CA . ASN B 1 45 ? -8.805 -9.836 6.164 1 89.56 45 ASN B CA 1
ATOM 1318 C C . ASN B 1 45 ? -8.812 -11.359 6.027 1 89.56 45 ASN B C 1
ATOM 1320 O O . ASN B 1 45 ? -8.344 -12.07 6.918 1 89.56 45 ASN B O 1
ATOM 1324 N N . THR B 1 46 ? -9.367 -11.805 4.977 1 93.31 46 THR B N 1
ATOM 1325 C CA . THR B 1 46 ? -9.273 -13.234 4.695 1 93.31 46 THR B CA 1
ATOM 1326 C C . THR B 1 46 ? -7.812 -13.656 4.562 1 93.31 46 THR B C 1
ATOM 1328 O O . THR B 1 46 ? -7.051 -13.055 3.805 1 93.31 46 THR B O 1
ATOM 1331 N N . THR B 1 47 ? -7.441 -14.719 5.328 1 97.5 47 THR B N 1
ATOM 1332 C CA . THR B 1 47 ? -6.031 -15.094 5.398 1 97.5 47 THR B CA 1
ATOM 1333 C C . THR B 1 47 ? -5.852 -16.578 5.105 1 97.5 47 THR B C 1
ATOM 1335 O O . THR B 1 47 ? -6.625 -17.406 5.59 1 97.5 47 THR B O 1
ATOM 1338 N N . PHE B 1 48 ? -4.871 -16.844 4.266 1 98.5 48 PHE B N 1
ATOM 1339 C CA . PHE B 1 48 ? -4.402 -18.203 3.963 1 98.5 48 PHE B CA 1
ATOM 1340 C C . PHE B 1 48 ? -3.02 -18.438 4.551 1 98.5 48 PHE B C 1
ATOM 1342 O O . PHE B 1 48 ? -2.104 -17.641 4.344 1 98.5 48 PHE B O 1
ATOM 1349 N N . THR B 1 49 ? -2.869 -19.547 5.266 1 98.56 49 THR B N 1
ATOM 1350 C CA . THR B 1 49 ? -1.611 -19.812 5.953 1 98.56 49 THR B CA 1
ATOM 1351 C C . THR B 1 49 ? -0.963 -21.094 5.434 1 98.56 49 THR B C 1
ATOM 1353 O O . THR B 1 49 ? -1.6 -22.141 5.398 1 98.56 49 THR B O 1
ATOM 1356 N N . GLY B 1 50 ? 0.283 -20.906 5.129 1 98.56 50 GLY B N 1
ATOM 1357 C CA . GLY B 1 50 ? 1.048 -22.047 4.629 1 98.56 50 GLY B CA 1
ATOM 1358 C C . GLY B 1 50 ? 0.978 -22.188 3.119 1 98.56 50 GLY B C 1
ATOM 1359 O O . GLY B 1 50 ? 0.032 -21.719 2.488 1 98.56 50 GLY B O 1
ATOM 1360 N N . ARG B 1 51 ? 1.979 -22.922 2.566 1 98.56 51 ARG B N 1
ATOM 1361 C CA . ARG B 1 51 ? 2.115 -23.062 1.119 1 98.56 51 ARG B CA 1
ATOM 1362 C C . ARG B 1 51 ? 0.91 -23.781 0.525 1 98.56 51 ARG B C 1
ATOM 1364 O O . ARG B 1 51 ? 0.419 -23.406 -0.542 1 98.56 51 ARG B O 1
ATOM 1371 N N . ASP B 1 52 ? 0.389 -24.75 1.178 1 98.38 52 ASP B N 1
ATOM 1372 C CA . ASP B 1 5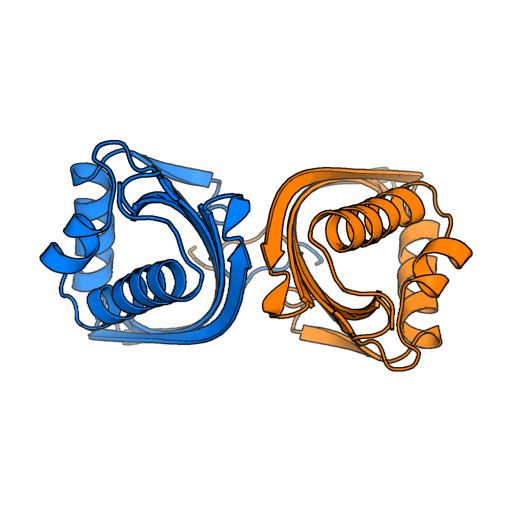2 ? -0.717 -25.531 0.632 1 98.38 52 ASP B CA 1
ATOM 1373 C C . ASP B 1 52 ? -1.976 -24.672 0.491 1 98.38 52 ASP B C 1
ATOM 1375 O O . ASP B 1 52 ? -2.633 -24.703 -0.551 1 98.38 52 ASP B O 1
ATOM 1379 N N . ALA B 1 53 ? -2.289 -23.953 1.553 1 98.62 53 ALA B N 1
ATOM 1380 C CA . ALA B 1 53 ? -3.479 -23.109 1.523 1 98.62 53 ALA B CA 1
ATOM 1381 C C . ALA B 1 53 ? -3.346 -22.016 0.47 1 98.62 53 ALA B C 1
ATOM 1383 O O . ALA B 1 53 ? -4.297 -21.734 -0.261 1 98.62 53 ALA B O 1
ATOM 1384 N N . ILE B 1 54 ? -2.189 -21.438 0.413 1 98.75 54 ILE B N 1
ATOM 1385 C CA . ILE B 1 54 ? -1.951 -20.375 -0.558 1 98.75 54 ILE B CA 1
ATOM 1386 C C . ILE B 1 54 ? -2.004 -20.938 -1.973 1 98.75 54 ILE B C 1
ATOM 1388 O O . ILE B 1 54 ? -2.596 -20.344 -2.871 1 98.75 54 ILE B O 1
ATOM 1392 N N . HIS B 1 55 ? -1.414 -22.109 -2.143 1 98.56 55 HIS B N 1
ATOM 1393 C CA . HIS B 1 55 ? -1.482 -22.781 -3.438 1 98.56 55 HIS B CA 1
ATOM 1394 C C . HIS B 1 55 ? -2.93 -23 -3.863 1 98.56 55 HIS B C 1
ATOM 1396 O O . HIS B 1 55 ? -3.299 -22.719 -5.004 1 98.56 55 HIS B O 1
ATOM 1402 N N . SER B 1 56 ? -3.727 -23.516 -2.986 1 98.62 56 SER B N 1
ATOM 1403 C CA . SER B 1 56 ? -5.117 -23.812 -3.312 1 98.62 56 SER B CA 1
ATOM 1404 C C . SER B 1 56 ? -5.863 -22.547 -3.734 1 98.62 56 SER B C 1
ATOM 1406 O O . SER B 1 56 ? -6.598 -22.547 -4.723 1 98.62 56 SER B O 1
ATOM 1408 N N . MET B 1 57 ? -5.695 -21.547 -2.998 1 98.06 57 MET B N 1
ATOM 1409 C CA . MET B 1 57 ? -6.348 -20.281 -3.316 1 98.06 57 MET B CA 1
ATOM 1410 C C . MET B 1 57 ? -5.898 -19.766 -4.68 1 98.06 57 MET B C 1
ATOM 1412 O O . MET B 1 57 ? -6.73 -19.391 -5.512 1 98.06 57 MET B O 1
ATOM 1416 N N . LEU B 1 58 ? -4.594 -19.719 -4.914 1 98.19 58 LEU B N 1
ATOM 1417 C CA . LEU B 1 58 ? -4.066 -19.219 -6.184 1 98.19 58 LEU B CA 1
ATOM 1418 C C . LEU B 1 58 ? -4.5 -20.125 -7.34 1 98.19 58 LEU B C 1
ATOM 1420 O O . LEU B 1 58 ? -4.742 -19.641 -8.445 1 98.19 58 LEU B O 1
ATOM 1424 N N . ALA B 1 59 ? -4.555 -21.422 -7.105 1 98.12 59 ALA B N 1
ATOM 1425 C CA . ALA B 1 59 ? -5.023 -22.375 -8.117 1 98.12 59 ALA B CA 1
ATOM 1426 C C . ALA B 1 59 ? -6.465 -22.078 -8.516 1 98.12 59 ALA B C 1
ATOM 1428 O O . ALA B 1 59 ? -6.805 -22.109 -9.703 1 98.12 59 ALA B O 1
ATOM 1429 N N . ASP B 1 60 ? -7.289 -21.812 -7.531 1 97.19 60 ASP B N 1
ATOM 1430 C CA . ASP B 1 60 ? -8.672 -21.438 -7.809 1 97.19 60 ASP B CA 1
ATOM 1431 C C . ASP B 1 60 ? -8.727 -20.141 -8.633 1 97.19 60 ASP B C 1
ATOM 1433 O O . ASP B 1 60 ? -9.516 -20.047 -9.578 1 97.19 60 ASP B O 1
ATOM 1437 N N . PHE B 1 61 ? -7.93 -19.203 -8.266 1 96.25 61 PHE B N 1
ATOM 1438 C CA . PHE B 1 61 ? -7.855 -17.922 -8.969 1 96.25 61 PHE B CA 1
ATOM 1439 C C . PHE B 1 61 ? -7.469 -18.125 -10.43 1 96.25 61 PHE B C 1
ATOM 1441 O O . PHE B 1 61 ? -8.125 -17.609 -11.336 1 96.25 61 PHE B O 1
ATOM 1448 N N . VAL B 1 62 ? -6.453 -18.906 -10.656 1 96.5 62 VAL B N 1
ATOM 1449 C CA . VAL B 1 62 ? -5.965 -19.219 -12 1 96.5 62 VAL B CA 1
ATOM 1450 C C . VAL B 1 62 ? -7.031 -20 -12.773 1 96.5 62 VAL B C 1
ATOM 1452 O O . VAL B 1 62 ? -7.301 -19.703 -13.938 1 96.5 62 VAL B O 1
ATOM 1455 N N . ALA B 1 63 ? -7.652 -20.906 -12.133 1 96.62 63 ALA B N 1
ATOM 1456 C CA . ALA B 1 63 ? -8.648 -21.766 -12.781 1 96.62 63 ALA B CA 1
ATOM 1457 C C . ALA B 1 63 ? -9.852 -20.953 -13.242 1 96.62 63 ALA B C 1
ATOM 1459 O O . ALA B 1 63 ? -10.477 -21.281 -14.25 1 96.62 63 ALA B O 1
ATOM 1460 N N . ARG B 1 64 ? -10.109 -19.922 -12.562 1 96.62 64 ARG B N 1
ATOM 1461 C CA . ARG B 1 64 ? -11.266 -19.094 -12.898 1 96.62 64 ARG B CA 1
ATOM 1462 C C . ARG B 1 64 ? -10.906 -18.031 -13.93 1 96.62 64 ARG B C 1
ATOM 1464 O O . ARG B 1 64 ? -11.781 -17.391 -14.492 1 96.62 64 ARG B O 1
ATOM 1471 N N . SER B 1 65 ? -9.656 -17.891 -14.141 1 96.94 65 SER B N 1
ATOM 1472 C CA . SER B 1 65 ? -9.188 -16.781 -14.977 1 96.94 65 SER B CA 1
ATOM 1473 C C . SER B 1 65 ? -8.938 -17.234 -16.406 1 96.94 65 SER B C 1
ATOM 1475 O O . SER B 1 65 ? -8.367 -18.312 -16.641 1 96.94 65 SER B O 1
ATOM 1477 N N . ASN B 1 66 ? -9.445 -16.5 -17.359 1 97.25 66 ASN B N 1
ATOM 1478 C CA . ASN B 1 66 ? -9.109 -16.703 -18.766 1 97.25 66 ASN B CA 1
ATOM 1479 C C . ASN B 1 66 ? -7.816 -15.984 -19.141 1 97.25 66 ASN B C 1
ATOM 1481 O O . ASN B 1 66 ? -6.977 -16.547 -19.844 1 97.25 66 ASN B O 1
ATOM 1485 N N . SER B 1 67 ? -7.688 -14.781 -18.688 1 97.38 67 SER B N 1
ATOM 1486 C CA . SER B 1 67 ? -6.469 -14 -18.859 1 97.38 67 SER B CA 1
ATOM 1487 C C . SER B 1 67 ? -6.234 -13.094 -17.656 1 97.38 67 SER B C 1
ATOM 1489 O O . SER B 1 67 ? -7.184 -12.695 -16.969 1 97.38 67 SER B O 1
ATOM 1491 N N . MET B 1 68 ? -5.004 -12.797 -17.391 1 97.44 68 MET B N 1
ATOM 1492 C CA . MET B 1 68 ? -4.645 -11.891 -16.312 1 97.44 68 MET B CA 1
ATOM 1493 C C . MET B 1 68 ? -3.285 -11.25 -16.562 1 97.44 68 MET B C 1
ATOM 1495 O O . MET B 1 68 ? -2.414 -11.859 -17.188 1 97.44 68 MET B O 1
ATOM 1499 N N . GLU B 1 69 ? -3.184 -10.047 -16.078 1 97.81 69 GLU B N 1
ATOM 1500 C CA . GLU B 1 69 ? -1.935 -9.289 -16.109 1 97.81 69 GLU B CA 1
ATOM 1501 C C . GLU B 1 69 ? -1.83 -8.336 -14.922 1 97.81 69 GLU B C 1
ATOM 1503 O O . GLU B 1 69 ? -2.76 -7.574 -14.648 1 97.81 69 GLU B O 1
ATOM 1508 N N . HIS B 1 70 ? -0.799 -8.469 -14.227 1 97.88 70 HIS B N 1
ATOM 1509 C CA . HIS B 1 70 ? -0.413 -7.477 -13.227 1 97.88 70 HIS B CA 1
ATOM 1510 C C . HIS B 1 70 ? 0.664 -6.543 -13.766 1 97.88 70 HIS B C 1
ATOM 1512 O O . HIS B 1 70 ? 1.811 -6.953 -13.961 1 97.88 70 HIS B O 1
ATOM 1518 N N . ARG B 1 71 ? 0.328 -5.352 -13.992 1 97.69 71 ARG B N 1
ATOM 1519 C CA . ARG B 1 71 ? 1.284 -4.328 -14.398 1 97.69 71 ARG B CA 1
ATOM 1520 C C . ARG B 1 71 ? 1.767 -3.523 -13.195 1 97.69 71 ARG B C 1
ATOM 1522 O O . ARG B 1 71 ? 1.05 -2.652 -12.695 1 97.69 71 ARG B O 1
ATOM 1529 N N . VAL B 1 72 ? 2.963 -3.826 -12.742 1 98 72 VAL B N 1
ATOM 1530 C CA . VAL B 1 72 ? 3.508 -3.127 -11.586 1 98 72 VAL B CA 1
ATOM 1531 C C . VAL B 1 72 ? 3.875 -1.695 -11.969 1 98 72 VAL B C 1
ATOM 1533 O O . VAL B 1 72 ? 4.691 -1.477 -12.867 1 98 72 VAL B O 1
ATOM 1536 N N . LEU B 1 73 ? 3.303 -0.768 -11.312 1 96.31 73 LEU B N 1
ATOM 1537 C CA . LEU B 1 73 ? 3.451 0.648 -11.633 1 96.31 73 LEU B CA 1
ATOM 1538 C C . LEU B 1 73 ? 4.484 1.306 -10.727 1 96.31 73 LEU B C 1
ATOM 1540 O O . LEU B 1 73 ? 5.07 2.328 -11.086 1 96.31 73 LEU B O 1
ATOM 1544 N N . SER B 1 74 ? 4.633 0.799 -9.594 1 96.81 74 SER B N 1
ATOM 1545 C CA . SER B 1 74 ? 5.578 1.315 -8.609 1 96.81 74 SER B CA 1
ATOM 1546 C C . SER B 1 74 ? 6.012 0.226 -7.637 1 96.81 74 SER B C 1
ATOM 1548 O O . SER B 1 74 ? 5.25 -0.697 -7.348 1 96.81 74 SER B O 1
ATOM 1550 N N . MET B 1 75 ? 7.25 0.362 -7.195 1 98.5 75 MET B N 1
ATOM 1551 C CA . MET B 1 75 ? 7.805 -0.569 -6.219 1 98.5 75 MET B CA 1
ATOM 1552 C C . MET B 1 75 ? 8.68 0.163 -5.203 1 98.5 75 MET B C 1
ATOM 1554 O O . MET B 1 75 ? 9.523 0.98 -5.578 1 98.5 75 MET B O 1
ATOM 1558 N N . VAL B 1 76 ? 8.398 -0.079 -3.939 1 98.81 76 VAL B N 1
ATOM 1559 C CA . VAL B 1 76 ? 9.188 0.408 -2.812 1 98.81 76 VAL B CA 1
ATOM 1560 C C . VAL B 1 76 ? 9.953 -0.751 -2.18 1 98.81 76 VAL B C 1
ATOM 1562 O O . VAL B 1 76 ? 9.352 -1.731 -1.735 1 98.81 76 VAL B O 1
ATOM 1565 N N . VAL B 1 77 ? 11.289 -0.615 -2.131 1 98.62 77 VAL B N 1
ATOM 1566 C CA . VAL B 1 77 ? 12.117 -1.733 -1.686 1 98.62 77 VAL B CA 1
ATOM 1567 C C . VAL B 1 77 ? 12.938 -1.316 -0.469 1 98.62 77 VAL B C 1
ATOM 1569 O O . VAL B 1 77 ? 13.781 -0.42 -0.56 1 98.62 77 VAL B O 1
ATOM 1572 N N . ASP B 1 78 ? 12.703 -1.976 0.661 1 98.12 78 ASP B N 1
ATOM 1573 C CA . ASP B 1 78 ? 13.438 -1.769 1.907 1 98.12 78 ASP B CA 1
ATOM 1574 C C . ASP B 1 78 ? 14.445 -2.891 2.146 1 98.12 78 ASP B C 1
ATOM 1576 O O . ASP B 1 78 ? 14.102 -3.928 2.717 1 98.12 78 ASP B O 1
ATOM 1580 N N . GLU B 1 79 ? 15.648 -2.672 1.784 1 95.44 79 GLU B N 1
ATOM 1581 C CA . GLU B 1 79 ? 16.688 -3.693 1.913 1 95.44 79 GLU B CA 1
ATOM 1582 C C . GLU B 1 79 ? 16.906 -4.07 3.375 1 95.44 79 GLU B C 1
ATOM 1584 O O . GLU B 1 79 ? 17.047 -5.25 3.703 1 95.44 79 GLU B O 1
ATOM 1589 N N . LYS B 1 80 ? 16.953 -3.037 4.141 1 93.56 80 LYS B N 1
ATOM 1590 C CA . LYS B 1 80 ? 17.297 -3.234 5.543 1 93.56 80 LYS B CA 1
ATOM 1591 C C . LYS B 1 80 ? 16.266 -4.121 6.242 1 93.56 80 LYS B C 1
ATOM 1593 O O . LYS B 1 80 ? 16.625 -4.996 7.031 1 93.56 80 LYS B O 1
ATOM 1598 N N . ALA B 1 81 ? 15.055 -3.957 5.871 1 95.88 81 ALA B N 1
ATOM 1599 C CA . ALA B 1 81 ? 13.992 -4.66 6.582 1 95.88 81 ALA B CA 1
ATOM 1600 C C . ALA B 1 81 ? 13.555 -5.91 5.824 1 95.88 81 ALA B C 1
ATOM 1602 O O . ALA B 1 81 ? 12.797 -6.727 6.352 1 95.88 81 ALA B O 1
ATOM 1603 N N . GLY B 1 82 ? 13.992 -6.082 4.617 1 97.19 82 GLY B N 1
ATOM 1604 C CA . GLY B 1 82 ? 13.492 -7.164 3.779 1 97.19 82 GLY B CA 1
ATOM 1605 C C . GLY B 1 82 ? 12.016 -7.023 3.451 1 97.19 82 GLY B C 1
ATOM 1606 O O . GLY B 1 82 ? 11.25 -7.977 3.6 1 97.19 82 GLY B O 1
ATOM 1607 N N . LYS B 1 83 ? 11.633 -5.855 3.146 1 98.56 83 LYS B N 1
ATOM 1608 C CA . LYS B 1 83 ? 10.234 -5.566 2.838 1 98.56 83 LYS B CA 1
ATOM 1609 C C . LYS B 1 83 ? 10.094 -4.918 1.462 1 98.56 83 LYS B C 1
ATOM 1611 O O . LYS B 1 83 ? 11 -4.211 1.011 1 98.56 83 LYS B O 1
ATOM 1616 N N . VAL B 1 84 ? 8.992 -5.156 0.779 1 98.88 84 VAL B N 1
ATOM 1617 C CA . VAL B 1 84 ? 8.672 -4.555 -0.508 1 98.88 84 VAL B CA 1
ATOM 1618 C C . VAL B 1 84 ? 7.191 -4.16 -0.538 1 98.88 84 VAL B C 1
ATOM 1620 O O . VAL B 1 84 ? 6.348 -4.859 0.023 1 98.88 84 VAL B O 1
ATOM 1623 N N . ALA B 1 85 ? 6.855 -3.102 -1.082 1 98.88 85 ALA B N 1
ATOM 1624 C CA . ALA B 1 85 ? 5.484 -2.695 -1.39 1 98.88 85 ALA B CA 1
ATOM 1625 C C . ALA B 1 85 ? 5.336 -2.35 -2.867 1 98.88 85 ALA B C 1
ATOM 1627 O O . ALA B 1 85 ? 6.223 -1.729 -3.459 1 98.88 85 ALA B O 1
ATOM 1628 N N . THR B 1 86 ? 4.199 -2.727 -3.453 1 98.69 86 THR B N 1
ATOM 1629 C CA . THR B 1 86 ? 3.979 -2.465 -4.871 1 98.69 86 THR B CA 1
ATOM 1630 C C . THR B 1 86 ? 2.604 -1.846 -5.098 1 98.69 86 THR B C 1
ATOM 1632 O O . THR B 1 86 ? 1.688 -2.041 -4.293 1 98.69 86 THR B O 1
ATOM 1635 N N . GLN B 1 87 ? 2.473 -1.076 -6.098 1 96.94 87 GLN B N 1
ATOM 1636 C CA . GLN B 1 87 ? 1.223 -0.683 -6.738 1 96.94 87 GLN B CA 1
ATOM 1637 C C . GLN B 1 87 ? 1.129 -1.248 -8.156 1 96.94 87 GLN B C 1
ATOM 1639 O O . GLN B 1 87 ? 2.092 -1.176 -8.922 1 96.94 87 GLN B O 1
ATOM 1644 N N . GLN B 1 88 ? 0.022 -1.875 -8.43 1 96.75 88 GLN B N 1
ATOM 1645 C CA . GLN B 1 88 ? -0.099 -2.447 -9.766 1 96.75 88 GLN B CA 1
ATOM 1646 C C . GLN B 1 88 ? -1.521 -2.303 -10.297 1 96.75 88 GLN B C 1
ATOM 1648 O O . GLN B 1 88 ? -2.471 -2.166 -9.523 1 96.75 88 GLN B O 1
ATOM 1653 N N . ARG B 1 89 ? -1.633 -2.135 -11.594 1 93.56 89 ARG B N 1
ATOM 1654 C CA . ARG B 1 89 ? -2.891 -2.33 -12.305 1 93.56 89 ARG B CA 1
ATOM 1655 C C . ARG B 1 89 ? -3.105 -3.801 -12.648 1 93.56 89 ARG B C 1
ATOM 1657 O O . ARG B 1 89 ? -2.205 -4.457 -13.172 1 93.56 89 ARG B O 1
ATOM 1664 N N . TYR B 1 90 ? -4.211 -4.371 -12.219 1 95.19 90 TYR B N 1
ATOM 1665 C CA . TYR B 1 90 ? -4.609 -5.73 -12.562 1 95.19 90 TYR B CA 1
ATOM 1666 C C . TYR B 1 90 ? -5.656 -5.727 -13.672 1 95.19 90 TYR B C 1
ATOM 1668 O O . TYR B 1 90 ? -6.695 -5.078 -13.547 1 95.19 90 TYR B O 1
ATOM 1676 N N . ILE B 1 91 ? -5.352 -6.363 -14.758 1 95.5 91 ILE B N 1
ATOM 1677 C CA . ILE B 1 91 ? -6.289 -6.555 -15.859 1 95.5 91 ILE B CA 1
ATOM 1678 C C . ILE B 1 91 ? -6.535 -8.047 -16.078 1 95.5 91 ILE B C 1
ATOM 1680 O O . ILE B 1 91 ? -5.598 -8.812 -16.312 1 95.5 91 ILE B O 1
ATOM 1684 N N . GLY B 1 92 ? -7.754 -8.453 -15.891 1 95.81 92 GLY B N 1
ATOM 1685 C CA . GLY B 1 92 ? -8.078 -9.859 -16.031 1 95.81 92 GLY B CA 1
ATOM 1686 C C . GLY B 1 92 ? -9.461 -10.102 -16.609 1 95.81 92 GLY B C 1
ATOM 1687 O O . GLY B 1 92 ? -10.344 -9.242 -16.516 1 95.81 92 GLY B O 1
ATOM 1688 N N . LYS B 1 93 ? -9.617 -11.219 -17.297 1 96.56 93 LYS B N 1
ATOM 1689 C CA . LYS B 1 93 ? -10.898 -11.758 -17.734 1 96.56 93 LYS B CA 1
ATOM 1690 C C . LYS B 1 93 ? -11.172 -13.117 -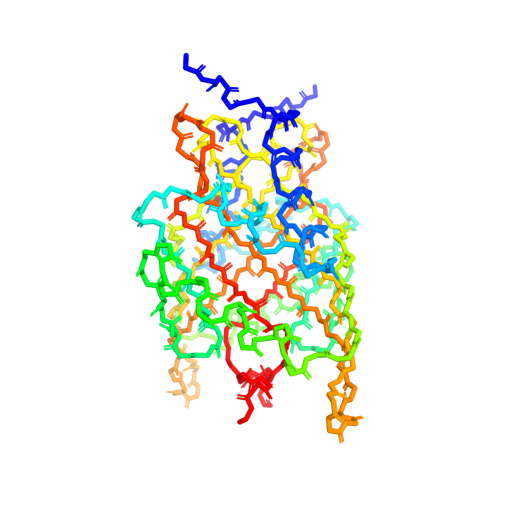17.109 1 96.56 93 LYS B C 1
ATOM 1692 O O . LYS B 1 93 ? -10.312 -14 -17.125 1 96.56 93 LYS B O 1
ATOM 1697 N N . LEU B 1 94 ? -12.367 -13.227 -16.578 1 96.19 94 LEU B N 1
ATOM 1698 C CA . LEU B 1 94 ? -12.75 -14.508 -16 1 96.19 94 LEU B CA 1
ATOM 1699 C C . LEU B 1 94 ? -13.406 -15.398 -17.047 1 96.19 94 LEU B C 1
ATOM 1701 O O . LEU B 1 94 ? -13.844 -14.922 -18.094 1 96.19 94 LEU B O 1
ATOM 1705 N N . LYS B 1 95 ? -13.492 -16.641 -16.672 1 96.69 95 LYS B N 1
ATOM 1706 C CA . LYS B 1 95 ? -14.07 -17.625 -17.578 1 96.69 95 LYS B CA 1
ATOM 1707 C C . LYS B 1 95 ? -15.562 -17.375 -17.781 1 96.69 95 LYS B C 1
ATOM 1709 O O . LYS B 1 95 ? -16.109 -17.703 -18.844 1 96.69 95 LYS B O 1
ATOM 1714 N N . ASP B 1 96 ? -16.156 -16.797 -16.828 1 94.44 96 ASP B N 1
ATOM 1715 C CA . ASP B 1 96 ? -17.578 -16.516 -16.953 1 94.44 96 ASP B CA 1
ATOM 1716 C C . ASP B 1 96 ? -17.828 -15.242 -17.75 1 94.44 96 ASP B C 1
ATOM 1718 O O . ASP B 1 96 ? -18.969 -14.812 -17.906 1 94.44 96 ASP B O 1
ATOM 1722 N N . GLY B 1 97 ? -16.828 -14.586 -18.125 1 95.31 97 GLY B N 1
ATOM 1723 C CA . GLY B 1 97 ? -16.953 -13.43 -19 1 95.31 97 GLY B CA 1
ATOM 1724 C C . GLY B 1 97 ? -16.734 -12.117 -18.266 1 95.31 97 GLY B C 1
ATOM 1725 O O . GLY B 1 97 ? -16.578 -11.07 -18.891 1 95.31 97 GLY B O 1
ATOM 1726 N N . THR B 1 98 ? -16.672 -12.156 -17.016 1 94.5 98 THR B N 1
ATOM 1727 C CA . THR B 1 98 ? -16.438 -10.953 -16.234 1 94.5 98 THR B CA 1
ATOM 1728 C C . THR B 1 98 ? -15.062 -10.352 -16.547 1 94.5 98 THR B C 1
ATOM 1730 O O . THR B 1 98 ? -14.07 -11.078 -16.625 1 94.5 98 THR B O 1
ATOM 1733 N N . GLU B 1 99 ? -15.016 -9.039 -16.797 1 94.69 99 GLU B N 1
ATOM 1734 C CA . GLU B 1 99 ? -13.758 -8.336 -17.016 1 94.69 99 GLU B CA 1
ATOM 1735 C C . GLU B 1 99 ? -13.383 -7.488 -15.797 1 94.69 99 GLU B C 1
ATOM 1737 O O . GLU B 1 99 ? -14.234 -6.828 -15.203 1 94.69 99 GLU B O 1
ATOM 1742 N N . ASN B 1 100 ? -12.141 -7.637 -15.453 1 92.06 100 ASN B N 1
ATOM 1743 C CA . ASN B 1 100 ? -11.602 -6.844 -14.359 1 92.06 100 ASN B CA 1
ATOM 1744 C C . ASN B 1 100 ? -10.516 -5.883 -14.844 1 92.06 100 ASN B C 1
ATOM 1746 O O . ASN B 1 100 ? -9.664 -6.254 -15.648 1 92.06 100 ASN B O 1
ATOM 1750 N N . ASP B 1 101 ? -10.625 -4.656 -14.508 1 92.56 101 ASP B N 1
ATOM 1751 C CA . ASP B 1 101 ? -9.641 -3.586 -14.648 1 92.56 101 ASP B CA 1
ATOM 1752 C C . ASP B 1 101 ? -9.57 -2.736 -13.383 1 92.56 101 ASP B C 1
ATOM 1754 O O . ASP B 1 101 ? -10.406 -1.848 -13.18 1 92.56 101 ASP B O 1
ATOM 1758 N N . MET B 1 102 ? -8.562 -3.107 -12.523 1 90.06 102 MET B N 1
ATOM 1759 C CA . MET B 1 102 ? -8.539 -2.471 -11.211 1 90.06 102 MET B CA 1
ATOM 1760 C C . MET B 1 102 ? -7.102 -2.232 -10.75 1 90.06 102 MET B C 1
ATOM 1762 O O . MET B 1 102 ? -6.156 -2.742 -11.352 1 90.06 102 MET B O 1
ATOM 1766 N N . HIS B 1 103 ? -6.996 -1.435 -9.766 1 90.69 103 HIS B N 1
ATOM 1767 C CA . HIS B 1 103 ? -5.703 -1.205 -9.125 1 90.69 103 HIS B CA 1
ATOM 1768 C C . HIS B 1 103 ? -5.617 -1.92 -7.781 1 90.69 103 HIS B C 1
ATOM 1770 O O . HIS B 1 103 ? -6.621 -2.057 -7.082 1 90.69 103 HIS B O 1
ATOM 1776 N N . ASN B 1 104 ? -4.418 -2.357 -7.516 1 92.75 104 ASN B N 1
ATOM 1777 C CA . ASN B 1 104 ? -4.117 -3.027 -6.254 1 92.75 104 ASN B CA 1
ATOM 1778 C C . ASN B 1 104 ? -2.783 -2.562 -5.68 1 92.75 104 ASN B C 1
ATOM 1780 O O . ASN B 1 104 ? -1.944 -2.02 -6.398 1 92.75 104 ASN B O 1
ATOM 1784 N N . CYS B 1 105 ? -2.66 -2.732 -4.418 1 95.38 105 CYS B N 1
ATOM 1785 C CA . CYS B 1 105 ? -1.356 -2.631 -3.77 1 95.38 105 CYS B CA 1
ATOM 1786 C C . CYS B 1 105 ? -1.066 -3.869 -2.93 1 95.38 105 CYS B C 1
ATOM 1788 O O . CYS B 1 105 ? -1.982 -4.469 -2.363 1 95.38 105 CYS B O 1
ATOM 1790 N N . ASN B 1 106 ? 0.175 -4.273 -2.922 1 97.75 106 ASN B N 1
ATOM 1791 C CA . ASN B 1 106 ? 0.627 -5.414 -2.133 1 97.75 106 ASN B CA 1
ATOM 1792 C C . ASN B 1 106 ? 1.802 -5.039 -1.231 1 97.75 106 ASN B C 1
ATOM 1794 O O . ASN B 1 106 ? 2.623 -4.195 -1.594 1 97.75 106 ASN B O 1
ATOM 1798 N N . PHE B 1 107 ? 1.877 -5.645 -0.103 1 98.69 107 PHE B N 1
ATOM 1799 C CA . PHE B 1 107 ? 3.012 -5.582 0.81 1 98.69 107 PHE B CA 1
ATOM 1800 C C . PHE B 1 107 ? 3.602 -6.969 1.037 1 98.69 107 PHE B C 1
ATOM 1802 O O . PHE B 1 107 ? 2.865 -7.945 1.199 1 98.69 107 PHE B O 1
ATOM 1809 N N . PHE B 1 108 ? 4.902 -7.012 1.034 1 98.88 108 PHE B N 1
ATOM 1810 C CA . PHE B 1 108 ? 5.621 -8.273 1.172 1 98.88 108 PHE B CA 1
ATOM 1811 C C . PHE B 1 108 ? 6.664 -8.18 2.281 1 98.88 108 PHE B C 1
ATOM 1813 O O . PHE B 1 108 ? 7.398 -7.199 2.373 1 98.88 108 PHE B O 1
ATOM 1820 N N . ASP B 1 109 ? 6.738 -9.188 3.146 1 98.62 109 ASP B N 1
ATOM 1821 C CA . ASP B 1 109 ? 7.895 -9.461 3.992 1 98.62 109 ASP B CA 1
ATOM 1822 C C . ASP B 1 109 ? 8.711 -10.625 3.445 1 98.62 109 ASP B C 1
ATOM 1824 O O . ASP B 1 109 ? 8.164 -11.68 3.131 1 98.62 109 ASP B O 1
ATOM 1828 N N . VAL B 1 110 ? 9.969 -10.406 3.32 1 98.5 110 VAL B N 1
ATOM 1829 C CA . VAL B 1 110 ? 10.883 -11.43 2.824 1 98.5 110 VAL B CA 1
ATOM 1830 C C . VAL B 1 110 ? 11.867 -11.82 3.924 1 98.5 110 VAL B C 1
ATOM 1832 O O . VAL B 1 110 ? 12.453 -10.961 4.578 1 98.5 110 VAL B O 1
ATOM 1835 N N . ASP B 1 111 ? 12.047 -13.109 4.164 1 97.19 111 ASP B N 1
ATOM 1836 C CA . ASP B 1 111 ? 12.906 -13.555 5.258 1 97.19 111 ASP B CA 1
ATOM 1837 C C . ASP B 1 111 ? 14.375 -13.523 4.855 1 97.19 111 ASP B C 1
ATOM 1839 O O . ASP B 1 111 ? 14.711 -13.117 3.738 1 97.19 111 ASP B O 1
ATOM 1843 N N . GLU B 1 112 ? 15.234 -13.93 5.746 1 94.38 112 GLU B N 1
ATOM 1844 C CA . GLU B 1 112 ? 16.672 -13.82 5.555 1 94.38 112 GLU B CA 1
ATOM 1845 C C . GLU B 1 112 ? 17.156 -14.781 4.465 1 94.38 112 GLU B C 1
ATOM 1847 O O . GLU B 1 112 ? 18.25 -14.617 3.934 1 94.38 112 GLU B O 1
ATOM 1852 N N . GLU B 1 113 ? 16.328 -15.734 4.148 1 94.75 113 GLU B N 1
ATOM 1853 C CA . GLU B 1 113 ? 16.672 -16.688 3.102 1 94.75 113 GLU B CA 1
ATOM 1854 C C . GLU B 1 113 ? 16.125 -16.25 1.746 1 94.75 113 GLU B C 1
ATOM 1856 O O . GLU B 1 113 ? 16.281 -16.953 0.749 1 94.75 113 GLU B O 1
ATOM 1861 N N . GLY B 1 114 ? 15.516 -15.102 1.729 1 96.38 114 GLY B N 1
ATOM 1862 C CA . GLY B 1 114 ? 15 -14.555 0.48 1 96.38 114 GLY B CA 1
ATOM 1863 C C . GLY B 1 114 ? 13.633 -15.086 0.119 1 96.38 114 GLY B C 1
ATOM 1864 O O . GLY B 1 114 ? 13.195 -14.969 -1.028 1 96.38 114 GLY B O 1
ATOM 1865 N N . ARG B 1 115 ? 12.977 -15.664 1.052 1 98.25 115 ARG B N 1
ATOM 1866 C CA . ARG B 1 115 ? 11.648 -16.203 0.799 1 98.25 115 ARG B CA 1
ATOM 1867 C C . ARG B 1 115 ? 10.562 -15.266 1.311 1 98.25 115 ARG B C 1
ATOM 1869 O O . ARG B 1 115 ? 10.711 -14.656 2.371 1 98.25 115 ARG B O 1
ATOM 1876 N N . ILE B 1 116 ? 9.43 -15.211 0.557 1 98.81 116 ILE B N 1
ATOM 1877 C CA . ILE B 1 116 ? 8.305 -14.383 0.968 1 98.81 116 ILE B CA 1
ATOM 1878 C C . ILE B 1 116 ? 7.605 -15.023 2.164 1 98.81 116 ILE B C 1
ATOM 1880 O O . ILE B 1 116 ? 7.152 -16.172 2.088 1 98.81 116 ILE B O 1
ATOM 1884 N N . GLU B 1 117 ? 7.504 -14.258 3.23 1 98.62 117 GLU B N 1
ATOM 1885 C CA . GLU B 1 117 ? 6.898 -14.766 4.457 1 98.62 117 GLU B CA 1
ATOM 1886 C C . GLU B 1 117 ? 5.488 -14.211 4.645 1 98.62 117 GLU B C 1
ATOM 1888 O O . GLU B 1 117 ? 4.641 -14.844 5.273 1 98.62 117 GLU B O 1
ATOM 1893 N N . LYS B 1 118 ? 5.254 -13.039 4.184 1 98.75 118 LYS B N 1
ATOM 1894 C CA . LYS B 1 118 ? 3.945 -12.398 4.293 1 98.75 118 LYS B CA 1
ATOM 1895 C C . LYS B 1 118 ? 3.58 -11.664 3.006 1 98.75 118 LYS B C 1
ATOM 1897 O O . LYS B 1 118 ? 4.426 -11.016 2.395 1 98.75 118 LYS B O 1
ATOM 1902 N N . VAL B 1 119 ? 2.373 -11.797 2.586 1 98.75 119 VAL B N 1
ATOM 1903 C CA . VAL B 1 119 ? 1.755 -11.016 1.52 1 98.75 119 VAL B CA 1
ATOM 1904 C C . VAL B 1 119 ? 0.467 -10.367 2.031 1 98.75 119 VAL B C 1
ATOM 1906 O O . VAL B 1 119 ? -0.381 -11.047 2.617 1 98.75 119 VAL B O 1
ATOM 1909 N N . ALA B 1 120 ? 0.349 -9.148 1.936 1 96.81 120 ALA B N 1
ATOM 1910 C CA . ALA B 1 120 ? -0.897 -8.43 2.189 1 96.81 120 ALA B CA 1
ATOM 1911 C C . ALA B 1 120 ? -1.39 -7.723 0.931 1 96.81 120 ALA B C 1
ATOM 1913 O O . ALA B 1 120 ? -0.66 -6.926 0.333 1 96.81 120 ALA B O 1
ATOM 1914 N N . VAL B 1 121 ? -2.58 -8 0.527 1 95.31 121 VAL B N 1
ATOM 1915 C CA . VAL B 1 121 ? -3.141 -7.488 -0.719 1 95.31 121 VAL B CA 1
ATOM 1916 C C . VAL B 1 121 ? -4.266 -6.504 -0.412 1 95.31 121 VAL B C 1
ATOM 1918 O O . VAL B 1 121 ? -5.148 -6.793 0.398 1 95.31 121 VAL B O 1
ATOM 1921 N N . TRP B 1 122 ? -4.188 -5.363 -1.017 1 90.81 122 TRP B N 1
ATOM 1922 C CA . TRP B 1 122 ? -5.219 -4.332 -0.999 1 90.81 122 TRP B CA 1
ATOM 1923 C C . TRP B 1 122 ? -5.809 -4.129 -2.391 1 90.81 122 TRP B C 1
ATOM 1925 O O . TRP B 1 122 ? -5.074 -3.916 -3.357 1 90.81 122 TRP B O 1
ATOM 1935 N N . MET B 1 123 ? -7.055 -4.25 -2.482 1 87 123 MET B N 1
ATOM 1936 C CA . MET B 1 123 ? -7.707 -4.059 -3.773 1 87 123 MET B CA 1
ATOM 1937 C C . MET B 1 123 ? -8.438 -2.723 -3.822 1 87 123 MET B C 1
ATOM 1939 O O . MET B 1 123 ? -9.047 -2.307 -2.836 1 87 123 MET B O 1
ATOM 1943 N N . GLY B 1 124 ? -8.07 -2.107 -4.977 1 74.31 124 GLY B N 1
ATOM 1944 C CA . GLY B 1 124 ? -8.781 -0.871 -5.254 1 74.31 124 GLY B CA 1
ATOM 1945 C C . GLY B 1 124 ? -10.258 -1.083 -5.539 1 74.31 124 GLY B C 1
ATOM 1946 O O . GLY B 1 124 ? -10.656 -2.152 -6.008 1 74.31 124 GLY B O 1
ATOM 1947 N N . GLY B 1 125 ? -11.242 -0.478 -4.957 1 61.62 125 GLY B N 1
ATOM 1948 C CA . GLY B 1 125 ? -12.672 -0.534 -5.203 1 61.62 125 GLY B CA 1
ATOM 1949 C C . GLY B 1 125 ? -13.453 0.489 -4.398 1 61.62 125 GLY B C 1
ATOM 1950 O O . GLY B 1 125 ? -12.961 1.587 -4.133 1 61.62 125 GLY B O 1
ATOM 1951 N N . GLY B 1 126 ? -14.562 -0.066 -3.682 1 53.91 126 GLY B 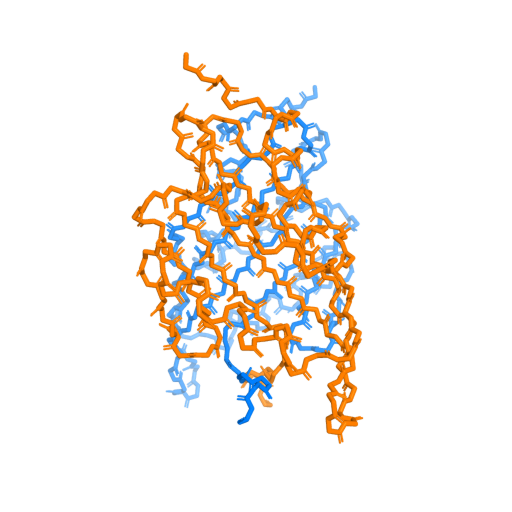N 1
ATOM 1952 C CA . GLY B 1 126 ? -15.555 0.832 -3.115 1 53.91 126 GLY B CA 1
ATOM 1953 C C . GLY B 1 126 ? -14.992 1.725 -2.023 1 53.91 126 GLY B C 1
ATOM 1954 O O . GLY B 1 126 ? -14.008 1.378 -1.375 1 53.91 126 GLY B O 1
ATOM 1955 N N . SER B 1 127 ? -14.922 2.947 -2.416 1 52.5 127 SER B N 1
ATOM 1956 C CA . SER B 1 127 ? -14.586 3.922 -1.381 1 52.5 127 SER B CA 1
ATOM 1957 C C . SER B 1 127 ? -15.641 3.938 -0.275 1 52.5 127 SER B C 1
ATOM 1959 O O . SER B 1 127 ? -16.844 3.957 -0.553 1 52.5 127 SER B O 1
ATOM 1961 N N . PRO B 1 128 ? -15.18 3.633 0.964 1 46.91 128 PRO B N 1
ATOM 1962 C CA . PRO B 1 128 ? -16.188 3.869 2.002 1 46.91 128 PRO B CA 1
ATOM 1963 C C . PRO B 1 128 ? -16.672 5.316 2.029 1 46.91 128 PRO B C 1
ATOM 1965 O O . PRO B 1 128 ? -17.672 5.621 2.701 1 46.91 128 PRO B O 1
ATOM 1968 N N . LEU B 1 129 ? -15.844 6.168 1.479 1 45.72 129 LEU B N 1
ATOM 1969 C CA . LEU B 1 129 ? -16.266 7.562 1.53 1 45.72 129 LEU B CA 1
ATOM 1970 C C . LEU B 1 129 ? -17.391 7.832 0.535 1 45.72 129 LEU B C 1
ATOM 1972 O O . LEU B 1 129 ? -17.188 7.723 -0.677 1 45.72 129 LEU B O 1
ATOM 1976 N N . LYS B 1 130 ? -18.688 7.344 0.845 1 41.84 130 LYS B N 1
ATOM 1977 C CA . LYS B 1 130 ? -19.938 7.586 0.116 1 41.84 130 LYS B CA 1
ATOM 1978 C C . LYS B 1 130 ? -20.172 9.078 -0.095 1 41.84 130 LYS B C 1
ATOM 1980 O O . LYS B 1 130 ? -19.812 9.891 0.758 1 41.84 130 LYS B O 1
#

Sequence (260 aa):
MATNTHTTLTETITTYFTSIDASDLPTTISLLAPTATFTIVTAANTTFTGRDAIHSMLADFVARSNSMEHRVLSMVVDEKAGKVATQQRYIGKLKDGTENDMHNCNFFDVDEEGRIEKVAVWMGGGSPLKMATNTHTTLTETITTYFTSIDASDLPTTISLLAPTATFTIVTAANTTFTGRDAIHSMLADFVARSNSMEHRVLSMVVDEKAGKVATQQRYIGKLKDGTENDMHNCNFFDVDEEGRIEKVAVWMGGGSPLK

InterPro domains:
  IPR032710 NTF2-like domain superfamily [SSF54427] (7-122)
  IPR037401 SnoaL-like domain [PF12680] (14-117)

Foldseek 3Di:
DPQQDPVLLVVLVVQLQVCLQVVVLVSNLVQADQFAKEFAVQVVGDIATGSVRVSVVSNVVSQFWPGKHWAWDDKDADSVQQKMKTKTWMWTATPVGDTDTWIKMWIFHADRVSHTRYIYIYTDDDDPPD/DPQQDPVLLVVLVVQLQVCLQVVVLVSNLVQADQFAKEFAVQVVGDIATGSVRVSVVSNVVSQFWPGKHWAWPDKDADSVQQKMKTKTWMWTATPVGDTDTWIKMWIFHADRVSHTRYIYIYTDDDDPPD

Secondary structure (DSSP, 8-state):
-----HHHHHHHHHHHHHHHHTT-HHHHHHTEEEEEEEEETTTTTEEEESHHHHHHHHHHHHHHEEEEEEEEEEEEEETTTTEEEEEEEEEEEETTS-EEEEEEEEEEEE-TTS-EEEEEEEE----S--/-----HHHHHHHHHHHHHHHHTT-HHHHHHTEEEEEEEEETTTTTEEEESHHHHHHHHHHHHHHEEEEEEEEEEEEEETTTTEEEEEEEEEEEETTS-EEEEEEEEEEEE-TTS-EEEEEEEE----S--